Protein AF-A0A7R8QI92-F1 (afdb_monomer)

Foldseek 3Di:
DEFEDQVDDDDVVCVVPVDDDFDQWACADPPRRHTGGTDDDYDYDYAQKWKWFFPPDDPPDDDDDPPDDPPTDTHTDDHRHPPNRDDDPKFAWAAKADQVVVDDPVRNDGPDIGHTGGIDDGRMDIDRLAPWQEEEDFDVVLCRQLLQCLQAPDGFDQADDVQAPGGWTKGWHADPVGDITIYIYLPDLHPCPVVPPRRDPSSVSNVLNHQEYEYRFELLDPCRVVRVVVSLVSLVVVDPCSSVHHYAYEHEDCVDPSSVVSVVVVVPPDVGHYFYAYSVVGPRSVVVVVVVVVVCVVRPRDDPDPPDDDDDPDDDD

Structure (mmCIF, N/CA/C/O backbone):
data_AF-A0A7R8QI92-F1
#
_entry.id   AF-A0A7R8QI92-F1
#
loop_
_atom_site.group_PDB
_atom_site.id
_atom_site.type_symbol
_atom_site.label_atom_id
_atom_site.label_alt_id
_atom_site.label_comp_id
_atom_site.label_asym_id
_atom_site.label_entity_id
_atom_site.label_seq_id
_atom_site.pdbx_PDB_ins_code
_atom_site.Cartn_x
_atom_site.Cartn_y
_atom_site.Cartn_z
_atom_site.occupancy
_atom_site.B_iso_or_equiv
_atom_site.auth_seq_id
_atom_site.auth_comp_id
_atom_site.auth_asym_id
_atom_site.auth_atom_id
_atom_site.pdbx_PDB_model_num
ATOM 1 N N . MET A 1 1 ? 12.091 -3.010 -18.165 1.00 91.88 1 MET A N 1
ATOM 2 C CA . MET A 1 1 ? 10.727 -3.572 -18.061 1.00 91.88 1 MET A CA 1
ATOM 3 C C . MET A 1 1 ? 10.309 -3.532 -16.604 1.00 91.88 1 MET A C 1
ATOM 5 O O . MET A 1 1 ? 11.121 -3.887 -15.763 1.00 91.88 1 MET A O 1
ATOM 9 N N . LEU A 1 2 ? 9.092 -3.087 -16.311 1.00 92.44 2 LEU A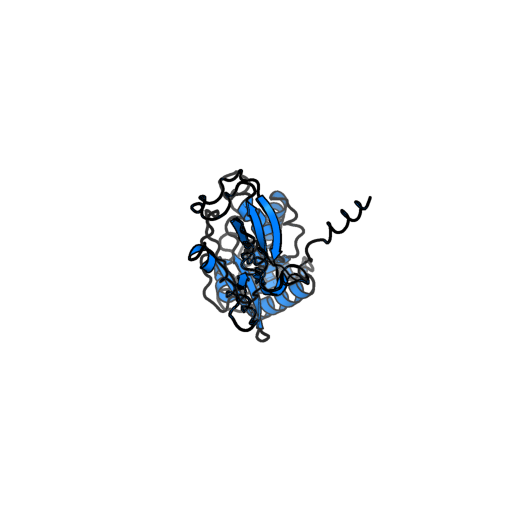 N 1
ATOM 10 C CA . LEU A 1 2 ? 8.500 -3.193 -14.981 1.00 92.44 2 LEU A CA 1
ATOM 11 C C . LEU A 1 2 ? 7.864 -4.564 -14.810 1.00 92.44 2 LEU A C 1
ATOM 13 O O . LEU A 1 2 ? 7.244 -5.075 -15.747 1.00 92.44 2 LEU A O 1
ATOM 17 N N . VAL A 1 3 ? 8.000 -5.130 -13.621 1.00 91.62 3 VAL A N 1
ATOM 18 C CA . VAL A 1 3 ? 7.350 -6.381 -13.235 1.00 91.62 3 VAL A CA 1
ATOM 19 C C . VAL A 1 3 ? 6.690 -6.171 -11.884 1.00 91.62 3 VAL A C 1
ATOM 21 O O . VAL A 1 3 ? 7.301 -5.604 -10.981 1.00 91.62 3 VAL A O 1
ATOM 24 N N . LEU A 1 4 ? 5.437 -6.595 -11.769 1.00 78.94 4 LEU A N 1
ATOM 25 C CA . LEU A 1 4 ? 4.691 -6.547 -10.524 1.00 78.94 4 LEU A CA 1
ATOM 26 C C . LEU A 1 4 ? 5.262 -7.593 -9.564 1.00 78.94 4 LEU A C 1
ATOM 28 O O . LEU A 1 4 ? 5.330 -8.774 -9.900 1.00 78.94 4 LEU A O 1
ATOM 32 N N . ASP A 1 5 ? 5.676 -7.145 -8.385 1.00 78.62 5 ASP A N 1
ATOM 33 C CA . ASP A 1 5 ? 6.196 -7.995 -7.318 1.00 78.62 5 ASP A CA 1
ATOM 34 C C . ASP A 1 5 ? 5.296 -7.863 -6.078 1.00 78.62 5 ASP A C 1
ATOM 36 O O . ASP A 1 5 ? 5.353 -6.842 -5.389 1.00 78.62 5 ASP A O 1
ATOM 40 N N . PRO A 1 6 ? 4.444 -8.866 -5.786 1.00 62.12 6 PRO A N 1
ATOM 41 C CA . PRO A 1 6 ? 3.564 -8.848 -4.620 1.00 62.12 6 PRO A CA 1
ATOM 42 C C . PRO A 1 6 ? 4.300 -8.883 -3.277 1.00 62.12 6 PRO A C 1
ATOM 44 O O . PRO A 1 6 ? 3.684 -8.598 -2.255 1.00 62.12 6 PRO A O 1
ATOM 47 N N . HIS A 1 7 ? 5.579 -9.267 -3.253 1.00 62.66 7 HIS A N 1
ATOM 48 C CA . HIS A 1 7 ? 6.377 -9.343 -2.027 1.00 62.66 7 HIS A CA 1
ATOM 49 C C . HIS A 1 7 ? 7.107 -8.037 -1.708 1.00 62.66 7 HIS A C 1
ATOM 51 O O . HIS A 1 7 ? 7.848 -7.976 -0.725 1.00 62.66 7 HIS A O 1
ATOM 57 N N . ARG A 1 8 ? 6.936 -7.010 -2.546 1.00 64.38 8 ARG A N 1
ATOM 58 C CA . ARG A 1 8 ? 7.613 -5.728 -2.419 1.00 64.38 8 ARG A CA 1
ATOM 59 C C . ARG A 1 8 ? 6.630 -4.648 -1.999 1.00 64.38 8 ARG A C 1
ATOM 61 O O . ARG A 1 8 ? 5.607 -4.466 -2.649 1.00 64.38 8 ARG A O 1
ATOM 68 N N . ASP A 1 9 ? 7.005 -3.895 -0.968 1.00 57.75 9 ASP A N 1
ATOM 69 C CA . ASP A 1 9 ? 6.104 -2.943 -0.304 1.00 57.75 9 ASP A CA 1
ATOM 70 C C . ASP A 1 9 ? 6.466 -1.470 -0.566 1.00 57.75 9 ASP A C 1
ATOM 72 O O . ASP A 1 9 ? 5.672 -0.577 -0.282 1.00 57.75 9 ASP A O 1
ATOM 76 N N . ASP A 1 10 ? 7.655 -1.194 -1.115 1.00 61.03 10 ASP A N 1
ATOM 77 C CA . ASP A 1 10 ? 8.155 0.166 -1.332 1.00 61.03 10 ASP A CA 1
ATOM 78 C C . ASP A 1 10 ? 8.951 0.337 -2.644 1.00 61.03 10 ASP A C 1
ATOM 80 O O . ASP A 1 10 ? 9.311 -0.622 -3.337 1.00 61.03 10 ASP A O 1
ATOM 84 N N . LEU A 1 11 ? 9.227 1.599 -2.990 1.00 72.56 11 LEU A N 1
ATOM 85 C CA . LEU A 1 11 ? 10.023 2.007 -4.157 1.00 72.56 11 LEU A CA 1
ATOM 86 C C . LEU A 1 11 ? 11.427 2.525 -3.780 1.00 72.56 11 LEU A C 1
ATOM 88 O O . LEU A 1 11 ? 12.119 3.100 -4.620 1.00 72.56 11 LEU A O 1
ATOM 92 N N . SER A 1 12 ? 11.883 2.309 -2.541 1.00 66.44 12 SER A N 1
ATOM 93 C CA . SER A 1 12 ? 13.115 2.904 -1.989 1.00 66.44 12 SER A CA 1
ATOM 94 C C . SER A 1 12 ? 14.369 2.588 -2.813 1.00 66.44 12 SER A C 1
ATOM 96 O O . SER A 1 12 ? 15.212 3.452 -3.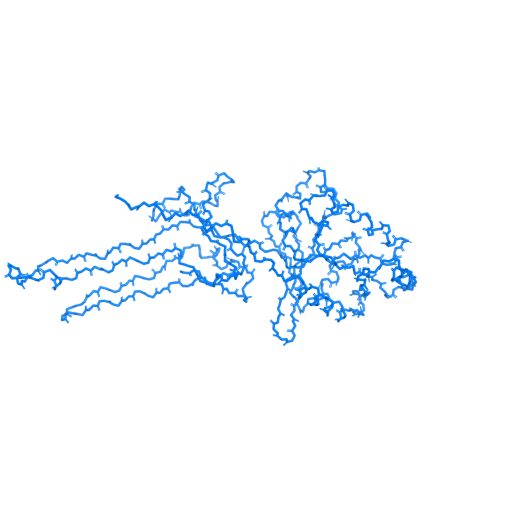056 1.00 66.44 12 SER A O 1
ATOM 98 N N . HIS A 1 13 ? 14.462 1.364 -3.329 1.00 69.56 13 HIS A N 1
ATOM 99 C CA . HIS A 1 13 ? 15.572 0.919 -4.170 1.00 69.56 13 HIS A CA 1
ATOM 100 C C . HIS A 1 13 ? 15.733 1.735 -5.470 1.00 69.56 13 HIS A C 1
ATOM 102 O O . HIS A 1 13 ? 16.848 1.853 -5.975 1.00 69.56 13 HIS A O 1
ATOM 108 N N . LEU A 1 14 ? 14.653 2.321 -6.005 1.00 80.31 14 LEU A N 1
ATOM 109 C CA . LEU A 1 14 ? 14.716 3.198 -7.183 1.00 80.31 14 LEU A CA 1
ATOM 110 C C . LEU A 1 14 ? 15.108 4.627 -6.815 1.00 80.31 14 LEU A C 1
ATOM 112 O O . LEU A 1 14 ? 15.677 5.322 -7.649 1.00 80.31 14 LEU A O 1
ATOM 116 N N . LEU A 1 15 ? 14.866 5.056 -5.574 1.00 69.00 15 LEU A N 1
ATOM 117 C CA . LEU A 1 15 ? 15.356 6.344 -5.077 1.00 69.00 15 LEU A CA 1
ATOM 118 C C . LEU A 1 15 ? 16.881 6.327 -4.919 1.00 69.00 15 LEU A C 1
ATOM 120 O O . LEU A 1 15 ? 17.549 7.290 -5.283 1.00 69.00 15 LEU A O 1
ATOM 124 N N . LEU A 1 16 ? 17.437 5.213 -4.428 1.00 69.75 16 LEU A N 1
ATOM 125 C CA . LEU A 1 16 ? 18.887 5.019 -4.289 1.00 69.75 16 LEU A CA 1
ATOM 126 C C . LEU A 1 16 ? 19.593 4.830 -5.639 1.00 69.75 16 LEU A C 1
ATOM 128 O O . LEU A 1 16 ? 20.786 5.093 -5.767 1.00 69.75 16 LEU A O 1
ATOM 132 N N . SER A 1 17 ? 18.875 4.340 -6.648 1.00 77.69 17 SER A N 1
ATOM 133 C CA . SER A 1 17 ? 19.387 4.113 -8.001 1.00 77.69 17 SER A CA 1
ATOM 134 C C . SER A 1 17 ? 18.407 4.672 -9.037 1.00 77.69 17 SER A C 1
ATOM 136 O O . SER A 1 17 ? 17.701 3.906 -9.695 1.00 77.69 17 SER A O 1
ATOM 138 N N . PRO A 1 18 ? 18.351 6.006 -9.213 1.00 76.62 18 PRO A N 1
ATOM 139 C CA . PRO A 1 18 ? 17.376 6.641 -10.102 1.00 76.62 18 PRO A CA 1
ATOM 140 C C . PRO A 1 18 ? 17.685 6.400 -11.587 1.00 76.62 18 PRO A C 1
ATOM 142 O O . PRO A 1 18 ? 16.793 6.442 -12.433 1.00 76.62 18 PRO A O 1
ATOM 145 N N . HIS A 1 19 ? 18.944 6.110 -11.926 1.00 84.00 19 HIS A N 1
ATOM 146 C CA . HIS A 1 19 ? 19.359 5.803 -13.291 1.00 84.00 19 HIS A CA 1
ATOM 147 C C . HIS A 1 19 ? 19.309 4.298 -13.553 1.00 84.00 19 HIS A C 1
ATOM 149 O O . HIS A 1 19 ? 20.170 3.544 -13.107 1.00 84.00 19 HIS A O 1
ATOM 155 N N . GLN A 1 20 ? 18.313 3.877 -14.327 1.00 89.19 20 GLN A N 1
ATOM 156 C CA . GLN A 1 20 ? 18.116 2.486 -14.726 1.00 89.19 20 GLN A CA 1
ATOM 157 C C . GLN A 1 20 ? 18.414 2.338 -16.221 1.00 89.19 20 GLN A C 1
ATOM 159 O O . GLN A 1 20 ? 17.624 2.759 -17.067 1.00 89.19 20 GLN A O 1
ATOM 164 N N . ILE A 1 21 ? 19.576 1.770 -16.555 1.00 89.19 21 ILE A N 1
ATOM 165 C CA . ILE A 1 21 ? 20.062 1.641 -17.937 1.00 89.19 21 ILE A CA 1
ATOM 166 C C . ILE A 1 21 ? 20.221 0.160 -18.278 1.00 89.19 21 ILE A C 1
ATOM 168 O O . ILE A 1 21 ? 21.006 -0.552 -17.655 1.00 89.19 21 ILE A O 1
ATOM 172 N N . ALA A 1 22 ? 19.479 -0.306 -19.284 1.00 90.69 22 ALA A N 1
ATOM 173 C CA . ALA A 1 22 ? 19.617 -1.672 -19.776 1.00 90.69 22 ALA A CA 1
ATOM 174 C C . ALA A 1 22 ? 20.939 -1.851 -20.553 1.00 90.69 22 ALA A C 1
ATOM 176 O O . ALA A 1 22 ? 21.336 -0.942 -21.290 1.00 90.69 22 ALA A O 1
ATOM 177 N N . PRO A 1 23 ? 21.621 -3.006 -20.441 1.00 90.19 23 PRO A N 1
ATOM 178 C CA . PRO A 1 23 ? 22.857 -3.245 -21.178 1.00 90.19 23 PRO A CA 1
ATOM 179 C C . PRO A 1 23 ? 22.655 -3.298 -22.699 1.00 90.19 23 PRO A C 1
ATOM 181 O O . PRO A 1 23 ? 21.661 -3.820 -23.206 1.00 90.19 23 PRO A O 1
ATOM 184 N N . ASN A 1 24 ? 23.651 -2.814 -23.443 1.00 89.62 24 ASN A N 1
ATOM 185 C CA . ASN A 1 24 ? 23.635 -2.845 -24.904 1.00 89.62 24 ASN A CA 1
ATOM 186 C C . ASN A 1 24 ? 23.748 -4.275 -25.462 1.00 89.62 24 ASN A C 1
ATOM 188 O O . ASN A 1 24 ? 24.344 -5.171 -24.858 1.00 89.62 24 ASN A O 1
ATOM 192 N N . GLY A 1 25 ? 23.224 -4.469 -26.676 1.00 89.38 25 GLY A N 1
ATOM 193 C CA . GLY A 1 25 ? 23.529 -5.651 -27.479 1.00 89.38 25 GLY A CA 1
ATOM 194 C C . GLY A 1 25 ? 24.999 -5.697 -27.896 1.00 89.38 25 GLY A C 1
ATOM 195 O O . GLY A 1 25 ? 25.695 -4.682 -27.914 1.00 89.38 25 GLY A O 1
ATOM 196 N N . ARG A 1 26 ? 25.480 -6.891 -28.244 1.00 90.81 26 ARG A N 1
ATOM 197 C CA . ARG A 1 26 ? 26.841 -7.065 -28.760 1.00 90.81 26 ARG A CA 1
ATOM 198 C C . ARG A 1 26 ? 26.891 -6.775 -30.262 1.00 90.81 26 ARG A C 1
ATOM 200 O O . ARG A 1 26 ? 25.917 -7.065 -30.958 1.00 90.81 26 ARG A O 1
ATOM 207 N N . PRO A 1 27 ? 28.015 -6.250 -30.777 1.00 89.19 27 PRO A N 1
ATOM 208 C CA . PRO A 1 27 ? 28.208 -6.108 -32.214 1.00 89.19 27 PRO A CA 1
ATOM 209 C C . PRO A 1 27 ? 28.264 -7.481 -32.898 1.00 89.19 27 PRO A C 1
ATOM 211 O O . PRO A 1 27 ? 28.575 -8.498 -32.270 1.00 89.19 27 PRO A O 1
ATOM 214 N N . GLY A 1 28 ? 27.962 -7.500 -34.198 1.00 87.94 28 GLY A N 1
ATOM 215 C CA . GLY A 1 28 ? 28.246 -8.655 -35.047 1.00 87.94 28 GLY A CA 1
ATOM 216 C C . GLY A 1 28 ? 29.750 -8.914 -35.153 1.00 87.94 28 GLY A C 1
ATOM 217 O O . GLY A 1 28 ? 30.569 -8.035 -34.890 1.00 87.94 28 GLY A O 1
ATOM 218 N N . MET A 1 29 ? 30.112 -10.131 -35.538 1.00 88.50 29 MET A N 1
ATOM 219 C CA . MET A 1 29 ? 31.499 -10.556 -35.718 1.00 88.50 29 MET A CA 1
ATOM 220 C C . MET A 1 29 ? 31.711 -11.113 -37.129 1.00 88.50 29 MET A C 1
ATOM 222 O O . MET A 1 29 ? 30.759 -11.398 -37.861 1.00 88.50 29 MET A O 1
ATOM 226 N N . GLY A 1 30 ? 32.981 -11.279 -37.508 1.00 87.38 30 GLY A N 1
ATOM 227 C CA . GLY A 1 30 ? 33.360 -11.946 -38.752 1.00 87.38 30 GLY A CA 1
ATOM 228 C C . GLY A 1 30 ? 32.786 -13.365 -38.865 1.00 87.38 30 GLY A C 1
ATOM 229 O O . GLY A 1 30 ? 32.270 -13.929 -37.898 1.00 87.38 30 GLY A O 1
ATOM 230 N N . ALA A 1 31 ? 32.884 -13.942 -40.065 1.00 87.38 31 ALA A N 1
ATOM 231 C CA . ALA A 1 31 ? 32.261 -15.225 -40.406 1.00 87.38 31 ALA A CA 1
ATOM 232 C C . ALA A 1 31 ? 30.732 -15.227 -40.196 1.00 87.38 31 ALA A C 1
ATOM 234 O O . ALA A 1 31 ? 30.188 -16.165 -39.619 1.00 87.38 31 ALA A O 1
ATOM 235 N N . THR A 1 32 ? 30.071 -14.139 -40.625 1.00 83.94 32 THR A N 1
ATOM 236 C CA . THR A 1 32 ? 28.601 -13.966 -40.625 1.00 83.94 32 THR A CA 1
ATOM 237 C C . THR A 1 32 ? 27.921 -14.193 -39.266 1.00 83.94 32 THR A C 1
ATOM 239 O O . THR A 1 32 ? 26.737 -14.523 -39.194 1.00 83.94 32 THR A O 1
ATOM 242 N N . LYS A 1 33 ? 28.644 -13.966 -38.163 1.00 88.62 33 LYS A N 1
ATOM 243 C CA . LYS A 1 33 ? 28.132 -14.153 -36.802 1.00 88.62 33 LYS A CA 1
ATOM 244 C C . LYS A 1 33 ? 27.344 -12.930 -36.337 1.00 88.62 33 LYS A C 1
ATOM 246 O O . LYS A 1 33 ? 27.900 -11.845 -36.163 1.00 88.62 33 LYS A O 1
ATOM 251 N N . ALA A 1 34 ? 26.050 -13.114 -36.084 1.00 87.44 34 ALA A N 1
ATOM 252 C CA . ALA A 1 34 ? 25.208 -12.081 -35.489 1.00 87.44 34 ALA A CA 1
ATOM 253 C C . ALA A 1 34 ? 25.582 -11.824 -34.018 1.00 87.44 34 ALA A C 1
ATOM 255 O O . ALA A 1 34 ? 25.920 -12.744 -33.271 1.00 87.44 34 ALA A O 1
ATOM 256 N N . GLY A 1 35 ? 25.499 -10.563 -33.597 1.00 88.12 35 GLY A N 1
ATOM 257 C CA . GLY A 1 35 ? 25.712 -10.170 -32.209 1.00 88.12 35 GLY A CA 1
ATOM 258 C C . GLY A 1 35 ? 24.555 -10.599 -31.303 1.00 88.12 35 GLY A C 1
ATOM 259 O O . GLY A 1 35 ? 23.394 -10.626 -31.715 1.00 88.12 35 GLY A O 1
ATOM 260 N N . ARG A 1 36 ? 24.857 -10.941 -30.045 1.00 91.00 36 ARG A N 1
ATOM 261 C CA . ARG A 1 36 ? 23.837 -11.320 -29.054 1.00 91.00 36 ARG A CA 1
ATOM 262 C C . ARG A 1 36 ? 23.020 -10.096 -28.628 1.00 91.00 36 ARG A C 1
ATOM 264 O O . ARG A 1 36 ? 23.582 -9.024 -28.406 1.00 91.00 36 ARG A O 1
ATOM 271 N N . LYS A 1 37 ? 21.710 -10.277 -28.442 1.00 89.81 37 LYS A N 1
ATOM 272 C CA . LYS A 1 37 ? 20.841 -9.264 -27.822 1.00 89.81 37 LYS A CA 1
ATOM 273 C C . LYS A 1 37 ? 21.306 -8.950 -26.394 1.00 89.81 37 LYS A C 1
ATOM 275 O O . LYS A 1 37 ? 21.753 -9.852 -25.681 1.00 89.81 37 LYS A O 1
ATOM 280 N N . GLY A 1 38 ? 21.209 -7.681 -26.002 1.00 89.38 38 GLY A N 1
ATOM 281 C CA . GLY A 1 38 ? 21.446 -7.269 -24.620 1.00 89.38 38 GLY A CA 1
ATOM 282 C C . GLY A 1 38 ? 20.383 -7.882 -23.701 1.00 89.38 38 GLY A C 1
ATOM 283 O O . GLY A 1 38 ? 19.260 -8.099 -24.163 1.00 89.38 38 GLY A O 1
ATOM 284 N N . PRO A 1 39 ? 20.720 -8.234 -22.451 1.00 92.50 39 PRO A N 1
ATOM 285 C CA . PRO A 1 39 ? 19.726 -8.674 -21.478 1.00 92.50 39 PRO A CA 1
ATOM 286 C C . PRO A 1 39 ? 18.749 -7.541 -21.138 1.00 92.50 39 PRO A C 1
ATOM 288 O O . PRO A 1 39 ? 19.137 -6.373 -21.079 1.00 92.50 39 PRO A O 1
ATOM 291 N N . ASP A 1 40 ? 17.497 -7.899 -20.866 1.00 92.88 40 ASP A N 1
ATOM 292 C CA . ASP A 1 40 ? 16.503 -6.944 -20.383 1.00 92.88 40 ASP A CA 1
ATOM 293 C C . ASP A 1 40 ? 16.809 -6.538 -18.935 1.00 92.88 40 ASP A C 1
ATOM 295 O O . ASP A 1 40 ? 17.116 -7.381 -18.091 1.00 92.88 40 ASP A O 1
ATOM 299 N N . LEU A 1 41 ? 16.672 -5.246 -18.628 1.00 93.19 41 LEU A N 1
ATOM 300 C CA . LEU A 1 41 ? 16.664 -4.764 -17.248 1.00 93.19 41 LEU A CA 1
ATOM 301 C C . LEU A 1 41 ? 15.247 -4.874 -16.685 1.00 93.19 41 LEU A C 1
ATOM 303 O O . LEU A 1 41 ? 14.320 -4.227 -17.188 1.00 93.19 41 LEU A O 1
ATOM 307 N N . VAL A 1 42 ? 15.081 -5.689 -15.650 1.00 92.69 42 VAL A N 1
ATOM 308 C CA . VAL A 1 42 ? 13.808 -5.900 -14.958 1.00 92.69 42 VAL A CA 1
ATOM 309 C C . VAL A 1 42 ? 13.789 -5.084 -13.671 1.00 92.69 42 VAL A C 1
ATOM 311 O O . VAL A 1 42 ? 14.705 -5.182 -12.862 1.00 92.69 42 VAL A O 1
ATOM 314 N N . LEU A 1 43 ? 12.740 -4.286 -13.493 1.00 91.75 43 LEU A N 1
ATOM 315 C CA . LEU A 1 43 ? 12.520 -3.438 -12.327 1.00 91.75 43 LEU A CA 1
ATOM 316 C C . LEU A 1 43 ? 11.276 -3.951 -11.585 1.00 91.75 43 LEU A C 1
ATOM 318 O O . LEU A 1 43 ? 10.163 -3.768 -12.091 1.00 91.75 43 LEU A O 1
ATOM 322 N N . PRO A 1 44 ? 11.440 -4.623 -10.431 1.00 88.56 44 PRO A N 1
ATOM 323 C CA . PRO A 1 44 ? 10.315 -5.090 -9.634 1.00 88.56 44 PRO A CA 1
ATOM 324 C C . PRO A 1 44 ? 9.665 -3.912 -8.909 1.00 88.56 44 PRO A C 1
ATOM 326 O O . PRO A 1 44 ? 10.351 -3.177 -8.191 1.00 88.56 44 PRO A O 1
ATOM 329 N N . VAL A 1 45 ? 8.355 -3.751 -9.063 1.00 84.56 45 VAL A N 1
ATOM 330 C CA . VAL A 1 45 ? 7.574 -2.690 -8.416 1.00 84.56 45 VAL A CA 1
ATOM 331 C C . VAL A 1 45 ? 6.398 -3.278 -7.633 1.00 84.56 45 VAL A C 1
ATOM 333 O O . VAL A 1 45 ? 5.805 -4.260 -8.090 1.00 84.56 45 VAL A O 1
ATOM 336 N N . PRO A 1 46 ? 6.036 -2.686 -6.483 1.00 75.69 46 PRO A N 1
ATOM 337 C CA . PRO A 1 46 ? 4.850 -3.085 -5.737 1.00 75.69 46 PRO A CA 1
ATOM 338 C C . PRO A 1 46 ? 3.563 -2.967 -6.571 1.00 75.69 46 PRO A C 1
ATOM 340 O O . PRO A 1 46 ? 3.475 -2.109 -7.464 1.00 75.69 46 PRO A O 1
ATOM 343 N N . PRO A 1 47 ? 2.523 -3.758 -6.263 1.00 72.12 47 PRO A N 1
ATOM 344 C CA . PRO A 1 47 ? 1.194 -3.543 -6.825 1.00 72.12 47 PRO A CA 1
ATOM 345 C C . PRO A 1 47 ? 0.657 -2.146 -6.469 1.00 72.12 47 PRO A C 1
ATOM 347 O O . PRO A 1 47 ? 0.912 -1.627 -5.389 1.00 72.12 47 PRO A O 1
ATOM 350 N N . GLY A 1 48 ? -0.113 -1.533 -7.368 1.00 70.50 48 GLY A N 1
ATOM 351 C CA . GLY A 1 48 ? -0.625 -0.166 -7.216 1.00 70.50 48 GLY A CA 1
ATOM 352 C C . GLY A 1 48 ? 0.405 0.927 -7.513 1.00 70.50 48 GLY A C 1
ATOM 353 O O . GLY A 1 48 ? 0.166 2.092 -7.192 1.00 70.50 48 GLY A O 1
ATOM 354 N N . THR A 1 49 ? 1.546 0.577 -8.114 1.00 78.38 49 THR A N 1
ATOM 355 C CA . THR A 1 49 ? 2.503 1.564 -8.624 1.00 78.38 49 THR A CA 1
ATOM 356 C C . THR A 1 49 ? 1.968 2.187 -9.906 1.00 78.38 49 THR A C 1
ATOM 358 O O . THR A 1 49 ? 1.841 1.516 -10.930 1.00 78.38 49 THR A O 1
ATOM 361 N N . VAL A 1 50 ? 1.695 3.484 -9.882 1.00 78.88 50 VAL A N 1
ATOM 362 C CA . VAL A 1 50 ? 1.341 4.251 -11.072 1.00 78.88 50 VAL A CA 1
ATOM 363 C C . VAL A 1 50 ? 2.572 4.893 -11.657 1.00 78.88 50 VAL A C 1
ATOM 365 O O . VAL A 1 50 ? 3.391 5.477 -10.957 1.00 78.88 50 VAL A O 1
ATOM 368 N N . VAL A 1 51 ? 2.688 4.764 -12.970 1.00 85.62 51 VAL A N 1
ATOM 369 C CA . VAL A 1 51 ? 3.841 5.229 -13.717 1.00 85.62 51 VAL A CA 1
ATOM 370 C C . VAL A 1 51 ? 3.387 6.280 -14.701 1.00 85.62 51 VAL A C 1
ATOM 372 O O . VAL A 1 51 ? 2.547 6.018 -15.566 1.00 85.62 51 VAL A O 1
ATOM 375 N N . SER A 1 52 ? 3.974 7.460 -14.572 1.00 81.75 52 SER A N 1
ATOM 376 C CA . SER A 1 52 ? 3.697 8.614 -15.413 1.00 81.75 52 SER A CA 1
ATOM 377 C C . SER A 1 52 ? 4.979 9.058 -16.104 1.00 81.75 52 SER A C 1
ATOM 379 O O . SER A 1 52 ? 6.057 9.026 -15.515 1.00 81.75 52 SER A O 1
ATOM 381 N N . ARG A 1 53 ? 4.892 9.454 -17.370 1.00 83.69 53 ARG A N 1
ATOM 382 C CA . ARG A 1 53 ? 6.008 10.007 -18.138 1.00 83.69 53 ARG A CA 1
ATOM 383 C C . ARG A 1 53 ? 5.987 11.526 -18.020 1.00 83.69 53 ARG A C 1
ATOM 385 O O . ARG A 1 53 ? 4.935 12.142 -18.159 1.00 83.69 53 ARG A O 1
ATOM 392 N N . ILE A 1 54 ? 7.153 12.124 -17.798 1.00 79.88 54 ILE A N 1
ATOM 393 C CA . ILE A 1 54 ? 7.308 13.582 -17.803 1.00 79.88 54 ILE A CA 1
ATOM 394 C C . ILE A 1 54 ? 7.408 14.036 -19.264 1.00 79.88 54 ILE A C 1
ATOM 396 O O . ILE A 1 54 ? 8.332 13.619 -19.965 1.00 79.88 54 ILE A O 1
ATOM 400 N N . ARG A 1 55 ? 6.473 14.873 -19.734 1.00 69.25 55 ARG A N 1
ATOM 401 C CA . ARG A 1 55 ? 6.459 15.348 -21.134 1.00 69.25 55 ARG A CA 1
ATOM 402 C C . ARG A 1 55 ? 7.631 16.269 -21.467 1.00 69.25 55 ARG A C 1
ATOM 404 O O . ARG A 1 55 ? 8.219 16.145 -22.533 1.00 69.25 55 ARG A O 1
ATOM 411 N N . SER A 1 56 ? 8.009 17.135 -20.531 1.00 61.81 56 SER A N 1
ATOM 412 C CA . SER A 1 56 ? 9.064 18.146 -20.707 1.00 61.81 56 SER A CA 1
ATOM 413 C C . SER A 1 56 ? 10.479 17.633 -20.405 1.00 61.81 56 SER A C 1
ATOM 415 O O . SER A 1 56 ? 11.405 18.426 -20.236 1.00 61.81 56 SER A O 1
ATOM 417 N N . ALA A 1 57 ? 10.662 16.317 -20.270 1.00 56.34 57 ALA A N 1
ATOM 418 C CA . ALA A 1 57 ? 11.955 15.741 -19.926 1.00 56.34 57 ALA A CA 1
ATOM 419 C C . ALA A 1 57 ? 12.942 15.848 -21.106 1.00 56.34 57 ALA A C 1
ATOM 421 O O . ALA A 1 57 ? 12.584 15.471 -22.223 1.00 56.34 57 ALA A O 1
ATOM 422 N N . PRO A 1 58 ? 14.194 16.295 -20.884 1.00 54.03 58 PRO A N 1
ATOM 423 C CA . PRO A 1 58 ? 15.193 16.323 -21.941 1.00 54.03 58 PRO A CA 1
ATOM 424 C C . PRO A 1 58 ? 15.507 14.907 -22.437 1.00 54.03 58 PRO A C 1
ATOM 426 O O . PRO A 1 58 ? 15.530 13.943 -21.662 1.00 54.03 58 PRO A O 1
ATOM 429 N N . GLU A 1 59 ? 15.799 14.776 -23.731 1.00 56.34 59 GLU A N 1
ATOM 430 C CA . GLU A 1 59 ? 16.330 13.529 -24.275 1.00 56.34 59 GLU A CA 1
ATOM 431 C C . GLU A 1 59 ? 17.731 13.230 -23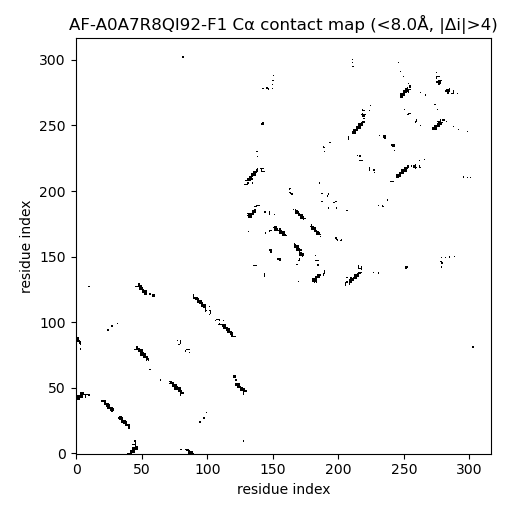.712 1.00 56.34 59 GLU A C 1
ATOM 433 O O . GLU A 1 59 ? 18.508 14.136 -23.426 1.00 56.34 59 GLU A O 1
ATOM 438 N N . ARG A 1 60 ? 18.021 11.929 -23.547 1.00 47.62 60 ARG A N 1
ATOM 439 C CA . ARG A 1 60 ? 19.310 11.289 -23.201 1.00 47.62 60 ARG A CA 1
ATOM 440 C C . ARG A 1 60 ? 20.380 12.163 -22.511 1.00 47.62 60 ARG A C 1
ATOM 442 O O . ARG A 1 60 ? 21.059 12.966 -23.136 1.00 47.62 60 ARG A O 1
ATOM 449 N N . GLY A 1 61 ? 20.696 11.824 -21.258 1.00 49.97 61 GLY A N 1
ATOM 450 C CA . GLY A 1 61 ? 21.944 12.247 -20.604 1.00 49.97 61 GLY A CA 1
ATOM 451 C C . GLY A 1 61 ? 21.893 13.596 -19.883 1.00 49.97 61 GLY A C 1
ATOM 452 O O . GLY A 1 61 ? 22.896 14.011 -19.306 1.00 49.97 61 GLY A O 1
ATOM 453 N N . SER A 1 62 ? 20.741 14.262 -19.846 1.00 49.00 62 SER A N 1
ATOM 454 C CA . SER A 1 62 ? 20.538 15.405 -18.959 1.00 49.00 62 SER A CA 1
ATOM 455 C C . SER A 1 62 ? 20.552 14.965 -17.494 1.00 49.00 62 SER A C 1
ATOM 457 O O . SER A 1 62 ? 19.966 13.932 -17.153 1.00 49.00 62 SER A O 1
ATOM 459 N N . LYS A 1 63 ? 21.173 15.777 -16.624 1.00 47.66 63 LYS A N 1
ATOM 460 C CA . LYS A 1 63 ? 21.030 15.681 -15.162 1.00 47.66 63 LYS A CA 1
ATOM 461 C C . LYS A 1 63 ? 19.565 15.427 -14.803 1.00 47.66 63 LYS A C 1
ATOM 463 O O . LYS A 1 63 ? 18.681 16.004 -15.437 1.00 47.66 63 LYS A O 1
ATOM 468 N N . LEU A 1 64 ? 19.339 14.568 -13.804 1.00 48.78 64 LEU A N 1
ATOM 469 C CA . LEU A 1 64 ? 18.020 14.375 -13.212 1.00 48.78 64 LEU A CA 1
ATOM 470 C C . LEU A 1 64 ? 17.422 15.766 -12.975 1.00 48.78 64 LEU A C 1
ATOM 472 O O . LEU A 1 64 ? 18.045 16.590 -12.298 1.00 48.78 64 LEU A O 1
ATOM 476 N N . LEU A 1 65 ? 16.270 16.051 -13.583 1.00 50.81 65 LEU A N 1
ATOM 477 C CA . LEU A 1 65 ? 15.504 17.198 -13.129 1.00 50.81 65 LEU A CA 1
ATOM 478 C C . LEU A 1 65 ? 15.159 16.922 -11.652 1.00 50.81 65 LEU A C 1
ATOM 480 O O . LEU A 1 65 ? 14.966 15.753 -11.289 1.00 50.81 65 LEU A O 1
ATOM 484 N N . PRO A 1 66 ? 15.123 17.946 -10.781 1.00 51.56 66 PRO A N 1
ATOM 485 C CA . PRO A 1 66 ? 14.502 17.807 -9.466 1.00 51.56 66 PRO A CA 1
ATOM 486 C C . PRO A 1 66 ? 13.123 17.152 -9.622 1.00 51.56 66 PRO A C 1
ATOM 488 O O . PRO A 1 66 ? 12.551 17.231 -10.716 1.00 51.56 66 PRO A O 1
ATOM 491 N N . LEU A 1 67 ? 12.586 16.523 -8.561 1.00 52.31 67 LEU A N 1
ATOM 492 C CA . LEU A 1 67 ? 11.189 16.071 -8.588 1.00 52.31 67 LEU A CA 1
ATOM 493 C C . LEU A 1 67 ? 10.347 17.182 -9.230 1.00 52.31 67 LEU A C 1
ATOM 495 O O . LEU A 1 67 ? 10.542 18.344 -8.852 1.00 52.31 67 LEU A O 1
ATOM 499 N N . PRO A 1 68 ? 9.515 16.858 -10.237 1.00 49.28 68 PRO A N 1
ATOM 500 C CA . PRO A 1 68 ? 8.756 17.874 -10.937 1.00 49.28 68 PRO A CA 1
ATOM 501 C C . PRO A 1 68 ? 8.059 18.774 -9.916 1.00 49.28 68 PRO A C 1
ATOM 503 O O . PRO A 1 68 ? 7.465 18.275 -8.958 1.00 49.28 68 PRO A O 1
ATOM 506 N N . ALA A 1 69 ? 8.162 20.091 -10.103 1.00 45.34 69 ALA A N 1
ATOM 507 C CA . ALA A 1 69 ? 7.298 21.015 -9.384 1.00 45.34 69 ALA A CA 1
ATOM 508 C C . ALA A 1 69 ? 5.830 20.608 -9.644 1.00 45.34 69 ALA A C 1
ATOM 510 O O . ALA A 1 69 ? 5.539 19.944 -10.644 1.00 45.34 69 ALA A O 1
ATOM 511 N N . HIS A 1 70 ? 4.927 20.926 -8.710 1.00 42.66 70 HIS A N 1
ATOM 512 C CA . HIS A 1 70 ? 3.535 20.440 -8.669 1.00 42.66 70 HIS A CA 1
ATOM 513 C C . HIS A 1 70 ? 2.706 20.674 -9.960 1.00 42.66 70 HIS A C 1
ATOM 515 O O . HIS A 1 70 ? 1.592 20.172 -10.080 1.00 42.66 70 HIS A O 1
ATOM 521 N N . ASP A 1 71 ? 3.250 21.419 -10.914 1.00 45.34 71 ASP A N 1
ATOM 522 C CA . ASP A 1 71 ? 2.724 21.859 -12.201 1.00 45.34 71 ASP A CA 1
ATOM 523 C C . ASP A 1 71 ? 3.302 21.120 -13.429 1.00 45.34 71 ASP A C 1
ATOM 525 O O . ASP A 1 71 ? 2.950 21.450 -14.562 1.00 45.34 71 ASP A O 1
ATOM 529 N N . ALA A 1 72 ? 4.157 20.104 -13.264 1.00 55.59 72 ALA A N 1
ATOM 530 C CA . ALA A 1 72 ? 4.638 19.333 -14.412 1.00 55.59 72 ALA A CA 1
ATOM 531 C C . ALA A 1 72 ? 3.517 18.514 -15.072 1.00 55.59 72 ALA A C 1
ATOM 533 O O . ALA A 1 72 ? 2.825 17.728 -14.422 1.00 55.59 72 ALA A O 1
ATOM 534 N N . GLU A 1 73 ? 3.394 18.624 -16.397 1.00 62.34 73 GLU A N 1
ATOM 535 C CA . GLU A 1 73 ? 2.484 17.785 -17.174 1.00 62.34 73 GLU A CA 1
ATOM 536 C C . GLU A 1 73 ? 2.955 16.322 -17.177 1.00 62.34 73 GLU A C 1
ATOM 538 O O . GLU A 1 73 ? 3.871 15.919 -17.907 1.00 62.34 73 GLU A O 1
ATOM 543 N N . LEU A 1 74 ? 2.310 15.524 -16.329 1.00 68.31 74 LEU A N 1
ATOM 544 C CA . LEU A 1 74 ? 2.503 14.086 -16.222 1.00 68.31 74 LEU A CA 1
ATOM 545 C C . LEU A 1 74 ? 1.520 13.362 -17.139 1.00 68.31 74 LEU A C 1
ATOM 547 O O . LEU A 1 74 ? 0.305 13.489 -16.996 1.00 68.31 74 LEU A O 1
ATOM 551 N N . ASP A 1 75 ? 2.051 12.549 -18.048 1.00 77.25 75 ASP A N 1
ATOM 552 C CA . ASP A 1 75 ? 1.242 11.662 -18.878 1.00 77.25 75 ASP A CA 1
ATOM 553 C C . ASP A 1 75 ? 1.196 10.270 -18.249 1.00 77.25 75 ASP A C 1
ATOM 555 O O . ASP A 1 75 ? 2.227 9.604 -18.118 1.00 77.25 75 ASP A O 1
ATOM 559 N N . ARG A 1 76 ? 0.020 9.828 -17.804 1.00 74.31 76 ARG A N 1
ATOM 560 C CA . ARG A 1 76 ? -0.114 8.539 -17.120 1.00 74.31 76 ARG A CA 1
ATOM 561 C C . ARG A 1 76 ? 0.064 7.407 -18.128 1.00 74.31 76 ARG A C 1
ATOM 563 O O . ARG A 1 76 ? -0.758 7.224 -19.016 1.00 74.31 76 ARG A O 1
ATOM 570 N N . VAL A 1 77 ? 1.105 6.600 -17.936 1.00 84.44 77 VAL A N 1
ATOM 571 C CA . VAL A 1 77 ? 1.466 5.506 -18.848 1.00 84.44 77 VAL A CA 1
ATOM 572 C C . VAL A 1 77 ? 0.780 4.206 -18.448 1.00 84.44 77 VAL A C 1
ATOM 574 O O . VAL A 1 77 ? 0.168 3.547 -19.283 1.00 84.44 77 VAL A O 1
ATOM 577 N N . VAL A 1 78 ? 0.911 3.804 -17.180 1.00 81.69 78 VAL A N 1
ATOM 578 C CA . VAL A 1 78 ? 0.394 2.514 -16.703 1.00 81.69 78 VAL A CA 1
ATOM 579 C C . VAL A 1 78 ? 0.110 2.536 -15.203 1.00 81.69 78 VAL A C 1
ATOM 581 O O . VAL A 1 78 ? 0.744 3.263 -14.440 1.00 81.69 78 VAL A O 1
ATOM 584 N N . ASP A 1 79 ? -0.857 1.726 -14.783 1.00 75.62 79 ASP A N 1
ATOM 585 C CA . ASP A 1 79 ? -1.081 1.351 -13.389 1.00 75.62 79 ASP A CA 1
ATOM 586 C C . ASP A 1 79 ? -0.680 -0.116 -13.209 1.00 75.62 79 ASP A C 1
ATOM 588 O O . ASP A 1 79 ? -1.270 -1.005 -13.824 1.00 75.62 79 ASP A O 1
ATOM 592 N N . MET A 1 80 ? 0.366 -0.368 -12.426 1.00 76.31 80 MET A N 1
ATOM 593 C CA . MET A 1 80 ? 0.879 -1.710 -12.167 1.00 76.31 80 MET A CA 1
ATOM 594 C C . MET A 1 80 ? 0.006 -2.387 -11.112 1.00 76.31 80 MET A C 1
ATOM 596 O O . MET A 1 80 ? 0.351 -2.447 -9.934 1.00 76.31 80 MET A O 1
ATOM 600 N N . ALA A 1 81 ? -1.137 -2.906 -11.540 1.00 67.19 81 ALA A N 1
ATOM 601 C CA . ALA A 1 81 ? -2.043 -3.709 -10.731 1.00 67.19 81 ALA A CA 1
ATOM 602 C C . ALA A 1 81 ? -2.561 -4.897 -11.558 1.00 67.19 81 ALA A C 1
ATOM 604 O O . ALA A 1 81 ? -2.628 -4.791 -12.785 1.00 67.19 81 ALA A O 1
ATOM 605 N N . PRO A 1 82 ? -2.960 -6.020 -10.928 1.00 55.81 82 PRO A N 1
ATOM 606 C CA . PRO A 1 82 ? -3.561 -7.135 -11.651 1.00 55.81 82 PRO A CA 1
ATOM 607 C C . PRO A 1 82 ? -4.730 -6.668 -12.537 1.00 55.81 82 PRO A C 1
ATOM 609 O O . PRO A 1 82 ? -5.564 -5.889 -12.065 1.00 55.81 82 PRO A O 1
ATOM 612 N N . PRO A 1 83 ? -4.799 -7.115 -13.806 1.00 60.00 83 PRO A N 1
ATOM 613 C CA . PRO A 1 83 ? -4.041 -8.224 -14.408 1.00 60.00 83 PRO A CA 1
ATOM 614 C C . PRO A 1 83 ? -2.680 -7.846 -15.034 1.00 60.00 83 PRO A C 1
ATOM 616 O O . PRO A 1 83 ? -2.039 -8.687 -15.660 1.00 60.00 83 PRO A O 1
ATOM 619 N N . ILE A 1 84 ? -2.222 -6.596 -14.917 1.00 73.00 84 ILE A N 1
ATOM 620 C CA . ILE A 1 84 ? -0.967 -6.130 -15.526 1.00 73.00 84 ILE A CA 1
ATOM 621 C C . ILE A 1 84 ? 0.220 -6.581 -14.670 1.00 73.00 84 ILE A C 1
ATOM 623 O O . ILE A 1 84 ? 0.622 -5.921 -13.714 1.00 73.00 84 ILE A O 1
ATOM 627 N N . GLU A 1 85 ? 0.803 -7.721 -15.033 1.00 79.25 85 GLU A N 1
ATOM 628 C CA . GLU A 1 85 ? 1.975 -8.272 -14.341 1.00 79.25 85 GLU A CA 1
ATOM 629 C C . GLU A 1 85 ? 3.302 -7.712 -14.863 1.00 79.25 85 GLU A C 1
ATOM 631 O O . GLU A 1 85 ? 4.289 -7.650 -14.129 1.00 79.25 85 GLU A O 1
ATOM 636 N N . ARG A 1 86 ? 3.365 -7.323 -16.142 1.00 91.44 86 ARG A N 1
ATOM 637 C CA . ARG A 1 86 ? 4.592 -6.835 -16.789 1.00 91.44 86 ARG A CA 1
ATOM 638 C C . ARG A 1 86 ? 4.286 -5.701 -17.750 1.00 91.44 86 ARG A C 1
ATOM 640 O O . ARG A 1 86 ? 3.333 -5.780 -18.520 1.00 91.44 86 ARG A O 1
ATOM 647 N N . PHE A 1 87 ? 5.143 -4.683 -17.760 1.00 91.75 87 PHE A N 1
ATOM 648 C CA . PHE A 1 87 ? 5.002 -3.544 -18.663 1.00 91.75 87 PHE A CA 1
ATOM 649 C C . PHE A 1 87 ? 6.354 -3.053 -19.196 1.00 91.75 87 PHE A C 1
ATOM 651 O O . PHE A 1 87 ? 7.320 -2.857 -18.451 1.00 91.75 87 PHE A O 1
ATOM 658 N N . VAL A 1 88 ? 6.452 -2.838 -20.509 1.00 92.88 88 VAL A N 1
ATOM 659 C CA . VAL A 1 88 ? 7.684 -2.359 -21.157 1.00 92.88 88 VAL A CA 1
ATOM 660 C C . VAL A 1 88 ? 7.665 -0.832 -21.227 1.00 92.88 88 VAL A C 1
ATOM 662 O O . VAL A 1 88 ? 6.963 -0.266 -22.053 1.00 92.88 88 VAL A O 1
ATOM 665 N N . LEU A 1 89 ? 8.466 -0.170 -20.382 1.00 90.06 89 LEU A N 1
ATOM 666 C CA . LEU A 1 89 ? 8.588 1.298 -20.367 1.00 90.06 89 LEU A CA 1
ATOM 667 C C . LEU A 1 89 ? 9.362 1.875 -21.556 1.00 90.06 89 LEU A C 1
ATOM 669 O O . LEU A 1 89 ? 8.969 2.900 -22.109 1.00 90.06 89 LEU A O 1
ATOM 673 N N . CYS A 1 90 ? 10.476 1.226 -21.895 1.00 90.12 90 CYS A N 1
ATOM 674 C CA . CYS A 1 90 ? 11.385 1.616 -22.967 1.00 90.12 90 CYS A CA 1
ATOM 675 C C . CYS A 1 90 ? 11.826 0.358 -23.709 1.00 90.12 90 CYS A C 1
ATOM 677 O O . CYS A 1 90 ? 12.273 -0.611 -23.081 1.00 90.12 90 CYS A O 1
ATOM 679 N N . ARG A 1 91 ? 11.721 0.368 -25.036 1.00 90.75 91 ARG A N 1
ATOM 680 C CA . ARG A 1 91 ? 12.192 -0.714 -25.902 1.00 90.75 91 ARG A CA 1
ATOM 681 C C . ARG A 1 91 ? 13.665 -0.543 -26.260 1.00 90.75 91 ARG A C 1
ATOM 683 O O . ARG A 1 91 ? 14.150 0.559 -26.519 1.00 90.75 91 ARG A O 1
ATOM 690 N N . GLY A 1 92 ? 14.375 -1.668 -26.309 1.00 90.19 92 GLY A N 1
ATOM 691 C CA . GLY A 1 92 ? 15.741 -1.718 -26.817 1.00 90.19 92 GLY A CA 1
ATOM 692 C C . GLY A 1 92 ? 15.808 -1.335 -28.298 1.00 90.19 92 GLY A C 1
ATOM 693 O O . GLY A 1 92 ? 14.883 -1.590 -29.070 1.00 90.19 92 GLY A O 1
ATOM 694 N N . GLY A 1 93 ? 16.924 -0.727 -28.692 1.00 89.25 93 GLY A N 1
ATOM 695 C CA . GLY A 1 93 ? 17.160 -0.331 -30.073 1.00 89.25 93 GLY A CA 1
ATOM 696 C C . GLY A 1 93 ? 17.351 -1.535 -30.995 1.00 89.25 93 GLY A C 1
ATOM 697 O O . GLY A 1 93 ? 17.775 -2.615 -30.574 1.00 89.25 93 GLY A O 1
ATOM 698 N N . ARG A 1 94 ? 17.039 -1.361 -32.281 1.00 88.88 94 ARG A N 1
ATOM 699 C CA . ARG A 1 94 ? 17.234 -2.418 -33.279 1.00 88.88 94 ARG A CA 1
ATOM 700 C C . ARG A 1 94 ? 18.726 -2.593 -33.573 1.00 88.88 94 ARG A C 1
ATOM 702 O O . ARG A 1 94 ? 19.433 -1.610 -33.775 1.00 88.88 94 ARG A O 1
ATOM 709 N N . GLY A 1 95 ? 19.191 -3.841 -33.631 1.00 88.81 95 GLY A N 1
ATOM 710 C CA . GLY A 1 95 ? 20.564 -4.156 -34.032 1.00 88.81 95 GLY A CA 1
ATOM 711 C C . GLY A 1 95 ? 20.887 -3.646 -35.439 1.00 88.81 95 GLY A C 1
ATOM 712 O O . GLY A 1 95 ? 20.002 -3.573 -36.293 1.00 88.81 95 GLY A O 1
ATOM 713 N N . GLY A 1 96 ? 22.150 -3.282 -35.649 1.00 89.44 96 GLY A N 1
ATOM 714 C CA . GLY A 1 96 ? 22.650 -2.814 -36.938 1.00 89.44 96 GLY A CA 1
ATOM 715 C C . GLY A 1 96 ? 22.754 -3.940 -37.963 1.00 89.44 96 GLY A C 1
ATOM 716 O O . GLY A 1 96 ? 22.737 -5.124 -37.608 1.00 89.44 96 GLY A O 1
ATOM 717 N N . TRP A 1 97 ? 22.891 -3.576 -39.233 1.00 89.75 97 TRP A N 1
ATOM 718 C CA . TRP A 1 97 ? 23.060 -4.534 -40.320 1.00 89.75 97 TRP A CA 1
ATOM 719 C C . TRP A 1 97 ? 24.530 -4.628 -40.718 1.00 89.75 97 TRP A C 1
ATOM 721 O O . TRP A 1 97 ? 25.159 -3.634 -41.068 1.00 89.75 97 TRP A O 1
ATOM 731 N N . GLY A 1 98 ? 25.085 -5.840 -40.677 1.00 89.00 98 GLY A N 1
ATOM 732 C CA . GLY A 1 98 ? 26.436 -6.093 -41.171 1.00 89.00 98 GLY A CA 1
ATOM 733 C C . GLY A 1 98 ? 26.517 -6.000 -42.697 1.00 89.00 98 GLY A C 1
ATOM 734 O O . GLY A 1 98 ? 25.514 -6.133 -43.395 1.00 89.00 98 GLY A O 1
ATOM 735 N N . ASN A 1 99 ? 27.733 -5.862 -43.222 1.00 90.62 99 ASN A N 1
ATOM 736 C CA . ASN A 1 99 ? 27.995 -5.755 -44.660 1.00 90.62 99 ASN A CA 1
ATOM 737 C C . ASN A 1 99 ? 27.393 -6.896 -45.505 1.00 90.62 99 ASN A C 1
ATOM 739 O O . ASN A 1 99 ? 27.001 -6.672 -46.647 1.00 90.62 99 ASN A O 1
ATOM 743 N N . TRP A 1 100 ? 27.271 -8.104 -44.942 1.00 87.06 100 TRP A N 1
ATOM 744 C CA . TRP A 1 100 ? 26.646 -9.254 -45.601 1.00 87.06 100 TRP A CA 1
ATOM 745 C C . TRP A 1 100 ? 25.199 -8.991 -46.038 1.00 87.06 100 TRP A C 1
ATOM 747 O O . TRP A 1 100 ? 24.778 -9.500 -47.072 1.00 87.06 100 TRP A O 1
ATOM 757 N N . HIS A 1 101 ? 24.451 -8.174 -45.292 1.00 88.44 101 HIS A N 1
ATOM 758 C CA . HIS A 1 101 ? 23.080 -7.807 -45.649 1.00 88.44 101 HIS A CA 1
ATOM 759 C C . HIS A 1 101 ? 23.003 -7.016 -46.962 1.00 88.44 101 HIS A C 1
ATOM 761 O O . HIS A 1 101 ? 22.055 -7.176 -47.722 1.00 88.44 101 HIS A O 1
ATOM 767 N N . PHE A 1 102 ? 24.025 -6.205 -47.245 1.00 89.62 102 PHE A N 1
ATOM 768 C CA . PHE A 1 102 ? 24.095 -5.333 -48.420 1.00 89.62 102 PHE A CA 1
ATOM 769 C C . PHE A 1 102 ? 24.726 -6.009 -49.643 1.00 89.62 102 PHE A C 1
ATOM 771 O O . PHE A 1 102 ? 24.958 -5.360 -50.667 1.00 89.62 102 PHE A O 1
ATOM 778 N N . ARG A 1 103 ? 25.055 -7.304 -49.550 1.00 89.44 103 ARG A N 1
ATOM 779 C CA . ARG A 1 103 ? 25.658 -8.056 -50.652 1.00 89.44 103 ARG A CA 1
ATOM 780 C C . ARG A 1 103 ? 24.613 -8.298 -51.738 1.00 89.44 103 ARG A C 1
ATOM 782 O O . ARG A 1 103 ? 23.555 -8.860 -51.479 1.00 89.44 103 ARG A O 1
ATOM 789 N N . GLY A 1 104 ? 24.947 -7.944 -52.975 1.00 90.50 104 GLY A N 1
ATOM 790 C CA . GLY A 1 104 ? 24.081 -8.165 -54.133 1.00 90.50 104 GLY A CA 1
ATOM 791 C C . GLY A 1 104 ? 24.868 -8.408 -55.424 1.00 90.50 104 GLY A C 1
ATOM 792 O O . GLY A 1 104 ? 26.098 -8.332 -55.415 1.00 90.50 104 GLY A O 1
ATOM 793 N N . PRO A 1 105 ? 24.186 -8.659 -56.558 1.00 88.69 105 PRO A N 1
ATOM 794 C CA . PRO A 1 105 ? 24.834 -8.994 -57.831 1.00 88.69 105 PRO A CA 1
ATOM 795 C C . PRO A 1 105 ? 25.833 -7.934 -58.317 1.00 88.69 105 PRO A C 1
ATOM 797 O O . PRO A 1 105 ? 26.873 -8.272 -58.872 1.00 88.69 105 PRO A O 1
ATOM 800 N N . ARG A 1 106 ? 25.534 -6.651 -58.067 1.00 90.00 106 ARG A N 1
ATOM 801 C CA . ARG A 1 106 ? 26.373 -5.500 -58.449 1.00 90.00 106 ARG A CA 1
ATOM 802 C C . ARG A 1 106 ? 27.410 -5.101 -57.389 1.00 90.00 106 ARG A C 1
ATOM 804 O O . ARG A 1 106 ? 28.314 -4.338 -57.696 1.00 90.00 106 ARG A O 1
ATOM 811 N N . ASN A 1 107 ? 27.291 -5.595 -56.155 1.00 87.31 107 ASN A N 1
ATOM 812 C CA . ASN A 1 107 ? 28.179 -5.255 -55.040 1.00 87.31 107 ASN A CA 1
ATOM 813 C C . ASN A 1 107 ? 28.481 -6.514 -54.218 1.00 87.31 107 ASN A C 1
ATOM 815 O O . ASN A 1 107 ? 27.816 -6.812 -53.222 1.00 87.31 107 ASN A O 1
ATOM 819 N N . GLN A 1 108 ? 29.464 -7.287 -54.684 1.00 87.06 108 GLN A N 1
ATOM 820 C CA . GLN A 1 108 ? 29.795 -8.584 -54.089 1.00 87.06 108 GLN A CA 1
ATOM 821 C C . GLN A 1 108 ? 30.587 -8.471 -52.778 1.00 87.06 108 GLN A C 1
ATOM 823 O O . GLN A 1 108 ? 30.529 -9.392 -51.964 1.00 87.06 108 GLN A O 1
ATOM 828 N N . ALA A 1 109 ? 31.277 -7.347 -52.552 1.00 88.56 109 ALA A N 1
ATOM 829 C CA . ALA A 1 109 ? 32.078 -7.092 -51.353 1.00 88.56 109 ALA A CA 1
ATOM 830 C C . ALA A 1 109 ? 31.765 -5.711 -50.734 1.00 88.56 109 ALA A C 1
ATOM 832 O O . ALA A 1 109 ? 32.595 -4.798 -50.805 1.00 88.56 109 ALA A O 1
ATOM 833 N N . PRO A 1 110 ? 30.580 -5.536 -50.112 1.00 88.50 110 PRO A N 1
ATOM 834 C CA . PRO A 1 110 ? 30.215 -4.282 -49.462 1.00 88.50 110 PRO A CA 1
ATOM 835 C C . PRO A 1 110 ? 31.185 -3.940 -48.321 1.00 88.50 110 PRO A C 1
ATOM 837 O O . PRO A 1 110 ? 31.515 -4.790 -47.489 1.00 88.50 110 PRO A O 1
ATOM 840 N N . ARG A 1 111 ? 31.625 -2.676 -48.270 1.00 89.50 111 ARG A N 1
ATOM 841 C CA . ARG A 1 111 ? 32.530 -2.143 -47.230 1.00 89.50 111 ARG A CA 1
ATOM 842 C C . ARG A 1 111 ? 31.830 -1.292 -46.165 1.00 89.50 111 ARG A C 1
ATOM 844 O O . ARG A 1 111 ? 32.503 -0.744 -45.302 1.00 89.50 111 ARG A O 1
ATOM 851 N N . HIS A 1 112 ? 30.505 -1.176 -46.226 1.00 88.56 112 HIS A N 1
ATOM 852 C CA . HIS A 1 112 ? 29.710 -0.445 -45.241 1.00 88.56 112 HIS A CA 1
ATOM 853 C C . HIS A 1 112 ? 28.854 -1.401 -44.406 1.00 88.56 112 HIS A C 1
ATOM 855 O O . HIS A 1 112 ? 28.540 -2.514 -44.834 1.00 88.56 112 HIS A O 1
ATOM 861 N N . ALA A 1 113 ? 28.500 -0.952 -43.208 1.00 88.25 113 ALA A N 1
ATOM 862 C CA . ALA A 1 113 ? 27.580 -1.604 -42.292 1.00 88.25 113 ALA A CA 1
ATOM 863 C C . ALA A 1 113 ? 26.760 -0.515 -41.595 1.00 88.25 113 ALA A C 1
ATOM 865 O O . ALA A 1 113 ? 27.291 0.560 -41.308 1.00 88.25 113 ALA A O 1
ATOM 866 N N . ASP A 1 114 ? 25.498 -0.806 -41.304 1.00 89.69 114 ASP A N 1
ATOM 867 C CA . ASP A 1 114 ? 24.636 0.125 -40.587 1.00 89.69 114 ASP A CA 1
ATOM 868 C C . ASP A 1 114 ? 24.806 -0.069 -39.079 1.00 89.69 114 ASP A C 1
ATOM 870 O O . ASP A 1 114 ? 24.740 -1.207 -38.595 1.00 89.69 114 ASP A O 1
ATOM 874 N N . PRO A 1 115 ? 24.989 1.014 -38.304 1.00 89.62 115 PRO A N 1
ATOM 875 C CA . PRO A 1 115 ? 25.050 0.924 -36.856 1.00 89.62 115 PRO A CA 1
ATOM 876 C C . PRO A 1 115 ? 23.699 0.497 -36.267 1.00 89.62 115 PRO A C 1
ATOM 878 O O . PRO A 1 115 ? 22.638 0.628 -36.882 1.00 89.62 115 PRO A O 1
ATOM 881 N N . GLY A 1 116 ? 23.733 -0.009 -35.033 1.00 88.00 116 GLY A N 1
ATOM 882 C CA . GLY A 1 116 ? 22.511 -0.242 -34.268 1.00 88.00 116 GLY A CA 1
ATOM 883 C C . GLY A 1 116 ? 21.767 1.064 -34.014 1.00 88.00 116 GLY A C 1
ATOM 884 O O . GLY A 1 116 ? 22.377 2.107 -33.781 1.00 88.00 116 GLY A O 1
ATOM 885 N N . ARG A 1 117 ? 20.436 1.001 -34.040 1.00 89.75 117 ARG A N 1
ATOM 886 C CA . ARG A 1 117 ? 19.606 2.132 -33.637 1.00 89.75 117 ARG A CA 1
ATOM 887 C C . ARG A 1 117 ? 19.654 2.285 -32.122 1.00 89.75 117 ARG A C 1
ATOM 889 O O . ARG A 1 117 ? 19.709 1.279 -31.411 1.00 89.75 117 ARG A O 1
ATOM 896 N N . PRO A 1 118 ? 19.599 3.519 -31.614 1.00 87.44 118 PRO A N 1
ATOM 897 C CA . PRO A 1 118 ? 19.551 3.735 -30.183 1.00 87.44 118 PRO A CA 1
ATOM 898 C C . PRO A 1 118 ? 18.203 3.254 -29.615 1.00 87.44 118 PRO A C 1
ATOM 900 O O . PRO A 1 118 ? 17.174 3.327 -30.285 1.00 87.44 118 PRO A O 1
ATOM 903 N N . GLY A 1 119 ? 18.208 2.734 -28.383 1.00 87.25 119 GLY A N 1
ATOM 904 C CA . GLY A 1 119 ? 16.976 2.352 -27.680 1.00 87.25 119 GLY A CA 1
ATOM 905 C C . GLY A 1 119 ? 16.168 3.558 -27.214 1.00 87.25 119 GLY A C 1
ATOM 906 O O . GLY A 1 119 ? 16.698 4.672 -27.159 1.00 87.25 119 GLY A O 1
ATOM 907 N N . GLU A 1 120 ? 14.904 3.329 -26.869 1.00 89.00 120 GLU A N 1
ATOM 908 C CA . GLU A 1 120 ? 14.028 4.338 -26.272 1.00 89.00 120 GLU A CA 1
ATOM 909 C C . GLU A 1 120 ? 14.556 4.771 -24.897 1.00 89.00 120 GLU A C 1
ATOM 911 O O . GLU A 1 120 ? 15.164 3.992 -24.159 1.00 89.00 120 GLU A O 1
ATOM 916 N N . SER A 1 121 ? 14.311 6.028 -24.543 1.00 85.44 121 SER A N 1
ATOM 917 C CA . SER A 1 121 ? 14.656 6.602 -23.244 1.00 85.44 121 SER A CA 1
ATOM 918 C C . SER A 1 121 ? 13.575 7.583 -22.816 1.00 85.44 121 SER A C 1
ATOM 920 O O . SER A 1 121 ? 12.967 8.225 -23.667 1.00 85.44 121 SER A O 1
ATOM 922 N N . GLY A 1 122 ? 13.370 7.737 -21.514 1.00 83.50 122 GLY A N 1
ATOM 923 C CA . GLY A 1 122 ? 12.440 8.717 -20.967 1.00 83.50 122 GLY A CA 1
ATOM 924 C C . GLY A 1 122 ? 12.633 8.875 -19.467 1.00 83.50 122 GLY A C 1
ATOM 925 O O . GLY A 1 122 ? 13.268 8.031 -18.830 1.00 83.50 122 GLY A O 1
ATOM 926 N N . GLN A 1 123 ? 12.087 9.956 -18.918 1.00 84.19 123 GLN A N 1
ATOM 927 C CA . GLN A 1 123 ? 11.972 10.141 -17.476 1.00 84.19 123 GLN A CA 1
ATOM 928 C C . GLN A 1 123 ? 10.561 9.761 -17.040 1.00 84.19 123 GLN A C 1
ATOM 930 O O . GLN A 1 123 ? 9.570 10.156 -17.661 1.00 84.19 123 GLN A O 1
ATOM 935 N N . PHE A 1 124 ? 10.490 8.971 -15.975 1.00 85.00 124 PHE A N 1
ATOM 936 C CA . PHE A 1 124 ? 9.242 8.463 -15.436 1.00 85.00 124 PHE A CA 1
ATOM 937 C C . PHE A 1 124 ? 9.177 8.781 -13.951 1.00 85.00 124 PHE A C 1
ATOM 939 O O . PHE A 1 124 ? 10.164 8.619 -13.234 1.00 85.00 124 PHE A O 1
ATOM 946 N N . VAL A 1 125 ? 8.001 9.198 -13.508 1.00 80.44 125 VAL A N 1
ATOM 947 C CA . VAL A 1 125 ? 7.647 9.296 -12.099 1.00 80.44 125 VAL A CA 1
ATOM 948 C C . VAL A 1 125 ? 6.886 8.029 -11.745 1.00 80.44 125 VAL A C 1
ATOM 950 O O . VAL A 1 125 ? 5.945 7.645 -12.443 1.00 80.44 125 VAL A O 1
ATOM 953 N N . LEU A 1 126 ? 7.338 7.355 -10.692 1.00 79.81 126 LEU A N 1
ATOM 954 C CA . LEU A 1 126 ? 6.664 6.194 -10.137 1.00 79.81 126 LEU A CA 1
ATOM 955 C C . LEU A 1 126 ? 6.070 6.600 -8.794 1.00 79.81 126 LEU A C 1
ATOM 957 O O . LEU A 1 126 ? 6.797 6.949 -7.867 1.00 79.81 126 LEU A O 1
ATOM 961 N N . GLU A 1 127 ? 4.752 6.531 -8.702 1.00 67.25 127 GLU A N 1
ATOM 962 C CA . GLU A 1 127 ? 3.988 6.834 -7.500 1.00 67.25 127 GLU A CA 1
ATOM 963 C C . GLU A 1 127 ? 3.322 5.558 -7.011 1.00 67.25 127 GLU A C 1
ATOM 965 O O . GLU A 1 127 ? 2.476 4.979 -7.695 1.00 67.25 127 GLU A O 1
ATOM 970 N N . LEU A 1 128 ? 3.679 5.106 -5.814 1.00 70.62 128 LEU A N 1
ATOM 971 C CA . LEU A 1 128 ? 2.974 4.001 -5.182 1.00 70.62 128 LEU A CA 1
ATOM 972 C C . LEU A 1 128 ? 1.656 4.515 -4.591 1.00 70.62 128 LEU A C 1
ATOM 974 O O . LEU A 1 128 ? 1.663 5.263 -3.619 1.00 70.62 128 LEU A O 1
ATOM 978 N N . LYS A 1 129 ? 0.515 4.107 -5.159 1.00 59.16 129 LYS A N 1
ATOM 979 C CA . LYS A 1 129 ? -0.820 4.580 -4.742 1.00 59.16 129 LYS A CA 1
ATOM 980 C C . LYS A 1 129 ? -1.423 3.838 -3.544 1.00 59.16 129 LYS A C 1
ATOM 982 O O . LYS A 1 129 ? -2.606 4.031 -3.257 1.00 59.16 129 LYS A O 1
ATOM 987 N N . LEU A 1 130 ? -0.668 2.984 -2.852 1.00 55.84 130 LEU A N 1
ATOM 988 C CA . LEU A 1 130 ? -1.172 2.212 -1.714 1.00 55.84 130 LEU A CA 1
ATOM 989 C C . LEU A 1 130 ? -0.556 2.695 -0.400 1.00 55.84 130 LEU A C 1
ATOM 991 O O . LEU A 1 130 ? 0.660 2.682 -0.244 1.00 55.84 130 LEU A O 1
ATOM 995 N N . LEU A 1 131 ? -1.420 3.059 0.551 1.00 57.66 131 LEU A N 1
ATOM 996 C CA . LEU A 1 131 ? -1.042 3.262 1.954 1.00 57.66 131 LEU A CA 1
ATOM 997 C C . LEU A 1 131 ? -1.415 2.053 2.825 1.00 57.66 131 LEU A C 1
ATOM 999 O O . LEU A 1 131 ? -0.600 1.616 3.629 1.00 57.66 131 LEU A O 1
ATOM 1003 N N . ALA A 1 132 ? -2.609 1.473 2.641 1.00 69.06 132 ALA A N 1
ATOM 1004 C CA . ALA A 1 132 ? -3.026 0.221 3.279 1.00 69.06 132 ALA A CA 1
ATOM 1005 C C . ALA A 1 132 ? -4.302 -0.355 2.644 1.00 69.06 132 ALA A C 1
ATOM 1007 O O . ALA A 1 132 ? -5.151 0.384 2.143 1.00 69.06 132 ALA A O 1
ATOM 1008 N N . ASP A 1 133 ? -4.477 -1.675 2.721 1.00 76.31 133 ASP A N 1
ATOM 1009 C CA . ASP A 1 133 ? -5.726 -2.351 2.352 1.00 76.31 133 ASP A CA 1
ATOM 1010 C C . ASP A 1 133 ? -6.841 -2.095 3.370 1.00 76.31 133 ASP A C 1
ATOM 1012 O O . ASP A 1 133 ? -8.013 -2.033 2.996 1.00 76.31 133 ASP A O 1
ATOM 1016 N N . VAL A 1 134 ? -6.481 -1.959 4.648 1.00 83.88 134 VAL A N 1
ATOM 1017 C CA . VAL A 1 134 ? -7.413 -1.750 5.759 1.00 83.88 134 VAL A CA 1
ATOM 1018 C C . VAL A 1 134 ? -6.983 -0.531 6.568 1.00 83.88 134 VAL A C 1
ATOM 1020 O O . VAL A 1 134 ? -5.830 -0.428 6.984 1.00 83.88 134 VAL A O 1
ATOM 1023 N N . GLY A 1 135 ? -7.924 0.378 6.815 1.00 85.81 135 GLY A N 1
ATOM 1024 C CA . GLY A 1 135 ? -7.697 1.588 7.604 1.00 85.81 135 GLY A CA 1
ATOM 1025 C C . GLY A 1 135 ? -8.361 1.510 8.976 1.00 85.81 135 GLY A C 1
ATOM 1026 O O . GLY A 1 135 ? -9.562 1.259 9.056 1.00 85.81 135 GLY A O 1
ATOM 1027 N N . LEU A 1 136 ? -7.613 1.740 10.055 1.00 86.88 136 LEU A N 1
ATOM 1028 C CA . LEU A 1 136 ? -8.158 1.875 11.410 1.00 86.88 136 LEU A CA 1
ATOM 1029 C C . LEU A 1 136 ? -8.615 3.319 11.643 1.00 86.88 136 LEU A C 1
ATOM 1031 O O . LEU A 1 136 ? -7.819 4.254 11.555 1.00 86.88 136 LEU A O 1
ATOM 1035 N N . VAL A 1 137 ? -9.887 3.491 11.997 1.00 84.69 137 VAL A N 1
ATOM 1036 C CA . VAL A 1 137 ? -10.519 4.788 12.284 1.00 84.69 137 VAL A CA 1
ATOM 1037 C C . VAL A 1 137 ? -11.230 4.724 13.635 1.00 84.69 137 VAL A C 1
ATOM 1039 O O . VAL A 1 137 ? -11.759 3.684 14.007 1.00 84.69 137 VAL A O 1
ATOM 1042 N N . GLY A 1 138 ? -11.225 5.799 14.418 1.00 81.25 138 GLY A N 1
ATOM 1043 C CA . GLY A 1 138 ? -11.803 5.795 15.772 1.00 81.25 138 GLY A CA 1
ATOM 1044 C C . GLY A 1 138 ? -11.115 6.772 16.714 1.00 81.25 138 GLY A C 1
ATOM 1045 O O . GLY A 1 138 ? -9.989 7.190 16.437 1.00 81.25 138 GLY A O 1
ATOM 1046 N N . PHE A 1 139 ? -11.780 7.179 17.798 1.00 79.81 139 PHE A N 1
ATOM 1047 C CA . PHE A 1 139 ? -11.360 8.312 18.638 1.00 79.81 139 PHE A CA 1
ATOM 1048 C C . PHE A 1 139 ? -9.914 8.210 19.162 1.00 79.81 139 PHE A C 1
ATOM 1050 O O . PHE A 1 139 ? -9.332 7.117 19.262 1.00 79.81 139 PHE A O 1
ATOM 1057 N N . PRO A 1 140 ? -9.289 9.349 19.522 1.00 71.56 140 PRO A N 1
ATOM 1058 C CA . PRO A 1 140 ? -8.095 9.336 20.358 1.00 71.56 140 PRO A CA 1
ATOM 1059 C C . PRO A 1 140 ? -8.347 8.456 21.592 1.00 71.56 140 PRO A C 1
ATOM 1061 O O . PRO A 1 140 ? -9.409 8.532 22.197 1.00 71.56 140 PRO A O 1
ATOM 1064 N N . ASN A 1 141 ? -7.390 7.598 21.950 1.00 76.88 141 ASN A N 1
ATOM 1065 C CA . ASN A 1 141 ? -7.490 6.639 23.066 1.00 76.88 141 ASN A CA 1
ATOM 1066 C C . ASN A 1 141 ? -8.444 5.443 22.878 1.00 76.88 141 ASN A C 1
ATOM 1068 O O . ASN A 1 141 ? -8.525 4.608 23.784 1.00 76.88 141 ASN A O 1
ATOM 1072 N N . ALA A 1 142 ? -9.064 5.267 21.703 1.00 80.94 142 ALA A N 1
ATOM 1073 C CA . ALA A 1 142 ? -9.795 4.036 21.365 1.00 80.94 142 ALA A CA 1
ATOM 1074 C C . ALA A 1 142 ? -8.884 2.793 21.292 1.00 80.94 142 ALA A C 1
ATOM 1076 O O . ALA A 1 142 ? -9.354 1.660 21.277 1.00 80.94 142 ALA A O 1
ATOM 1077 N N . GLY A 1 143 ? -7.562 2.996 21.275 1.00 82.75 143 GLY A N 1
ATOM 1078 C CA . GLY A 1 143 ? -6.563 1.929 21.266 1.00 82.75 143 GLY A CA 1
ATOM 1079 C C . GLY A 1 143 ? -6.195 1.423 19.870 1.00 82.75 143 GLY A C 1
ATOM 1080 O O . GLY A 1 143 ? -5.730 0.296 19.763 1.00 82.75 143 GLY A O 1
ATOM 1081 N N . LYS A 1 144 ? -6.370 2.245 18.822 1.00 86.88 144 LYS A N 1
ATOM 1082 C CA . LYS A 1 144 ? -6.030 1.919 17.421 1.00 86.88 144 LYS A CA 1
ATOM 1083 C C . LYS A 1 144 ? -4.594 1.425 17.251 1.00 86.88 144 LYS A C 1
ATOM 1085 O O . LYS A 1 144 ? -4.389 0.320 16.770 1.00 86.88 144 LYS A O 1
ATOM 1090 N N . SER A 1 145 ? -3.609 2.189 17.720 1.00 84.69 145 SER A N 1
ATOM 1091 C CA . SER A 1 145 ? -2.196 1.826 17.568 1.00 84.69 145 SER A CA 1
ATOM 1092 C C . SER A 1 145 ? -1.825 0.581 18.386 1.00 84.69 145 SER A C 1
ATOM 1094 O O . SER A 1 145 ? -1.022 -0.235 17.944 1.00 84.69 145 SER A O 1
ATOM 1096 N N . SER A 1 146 ? -2.441 0.386 19.560 1.00 86.81 146 SER A N 1
ATOM 1097 C CA . SER A 1 146 ? -2.281 -0.848 20.347 1.00 86.81 146 SER A CA 1
ATOM 1098 C C . SER A 1 146 ? -2.896 -2.056 19.642 1.00 86.81 146 SER A C 1
ATOM 1100 O O . SER A 1 146 ? -2.301 -3.128 19.630 1.00 86.81 146 SER A O 1
ATOM 1102 N N . LEU A 1 147 ? -4.066 -1.876 19.023 1.00 87.62 147 LEU A N 1
ATOM 1103 C CA . LEU A 1 147 ? -4.732 -2.905 18.235 1.00 87.62 147 LEU A CA 1
ATOM 1104 C C . LEU A 1 147 ? -3.915 -3.257 16.986 1.00 87.62 147 LEU A C 1
ATOM 1106 O O . LEU A 1 147 ? -3.741 -4.436 16.703 1.00 87.62 147 LEU A O 1
ATOM 1110 N N . LEU A 1 148 ? -3.356 -2.257 16.295 1.00 87.62 148 LEU A N 1
ATOM 1111 C CA . LEU A 1 148 ? -2.470 -2.454 15.148 1.00 87.62 148 LEU A CA 1
ATOM 1112 C C . LEU A 1 148 ? -1.270 -3.325 15.529 1.00 87.62 148 LEU A C 1
ATOM 1114 O O . LEU A 1 148 ? -1.071 -4.365 14.918 1.00 87.62 148 LEU A O 1
ATOM 1118 N N . ARG A 1 149 ? -0.540 -2.956 16.592 1.00 85.94 149 ARG A N 1
ATOM 1119 C CA . ARG A 1 149 ? 0.607 -3.732 17.104 1.00 85.94 149 ARG A CA 1
ATOM 1120 C C . ARG A 1 149 ? 0.261 -5.178 17.433 1.00 85.94 149 ARG A C 1
ATOM 1122 O O . ARG A 1 149 ? 1.123 -6.040 17.350 1.00 85.94 149 ARG A O 1
ATOM 1129 N N . ARG A 1 150 ? -0.972 -5.434 17.875 1.00 86.50 150 ARG A N 1
ATOM 1130 C CA . ARG A 1 150 ? -1.420 -6.778 18.250 1.00 86.50 150 ARG A CA 1
ATOM 1131 C C . ARG A 1 150 ? -1.882 -7.596 17.049 1.00 86.50 150 ARG A C 1
ATOM 1133 O O . ARG A 1 150 ? -1.758 -8.814 17.071 1.00 86.50 150 ARG A O 1
ATOM 1140 N N . LEU A 1 151 ? -2.439 -6.934 16.038 1.00 83.62 151 LEU A N 1
ATOM 1141 C CA . LEU A 1 151 ? -2.860 -7.561 14.789 1.00 83.62 151 LEU A CA 1
ATOM 1142 C C . LEU A 1 151 ? -1.667 -7.933 13.912 1.00 83.62 151 LEU A C 1
ATOM 1144 O O . LEU A 1 151 ? -1.726 -8.931 13.205 1.00 83.62 151 LEU A O 1
ATOM 1148 N N . THR A 1 152 ? -0.603 -7.138 13.923 1.00 77.06 152 THR A N 1
ATOM 1149 C CA . THR A 1 152 ? 0.497 -7.294 12.974 1.00 77.06 152 THR A CA 1
ATOM 1150 C C . THR A 1 152 ? 1.576 -8.202 13.551 1.00 77.06 152 THR A C 1
ATOM 1152 O O . THR A 1 152 ? 2.009 -8.028 14.686 1.00 77.06 152 THR A O 1
ATOM 1155 N N . SER A 1 153 ? 2.035 -9.178 12.765 1.00 63.41 153 SER A N 1
ATOM 1156 C CA . SER A 1 153 ? 3.097 -10.113 13.178 1.00 63.41 153 SER A CA 1
ATOM 1157 C C . SER A 1 153 ? 4.470 -9.436 13.288 1.00 63.41 153 SER A C 1
ATOM 1159 O O . SER A 1 153 ? 5.376 -9.970 13.923 1.00 63.41 153 SER A O 1
ATOM 1161 N N . ALA A 1 154 ? 4.615 -8.258 12.675 1.00 56.94 154 ALA A N 1
ATOM 1162 C CA . ALA A 1 154 ? 5.791 -7.401 12.738 1.00 56.94 154 ALA A CA 1
ATOM 1163 C C . ALA A 1 154 ? 5.508 -6.133 13.560 1.00 56.94 154 ALA A C 1
ATOM 1165 O O . ALA A 1 154 ? 4.363 -5.671 13.619 1.00 56.94 154 ALA A O 1
ATOM 1166 N N . GLU A 1 155 ? 6.555 -5.545 14.149 1.00 60.78 155 GLU A N 1
ATOM 1167 C CA . GLU A 1 155 ? 6.461 -4.216 14.758 1.00 60.78 155 GLU A CA 1
ATOM 1168 C C . GLU A 1 155 ? 5.973 -3.200 13.710 1.00 60.78 155 GLU A C 1
ATOM 1170 O O . GLU A 1 155 ? 6.590 -3.090 12.643 1.00 60.78 155 GLU A O 1
ATOM 1175 N N . PRO A 1 156 ? 4.872 -2.468 13.978 1.00 64.06 156 PRO A N 1
ATOM 1176 C CA . PRO A 1 156 ? 4.392 -1.438 13.072 1.00 64.06 156 PRO A CA 1
ATOM 1177 C C . PRO A 1 156 ? 5.485 -0.414 12.809 1.00 64.06 156 PRO A C 1
ATOM 1179 O O . PRO A 1 156 ? 6.049 0.164 13.742 1.00 64.06 156 PRO A O 1
ATOM 1182 N N . LYS A 1 157 ? 5.766 -0.182 11.532 1.00 59.84 157 LYS A N 1
ATOM 1183 C CA . LYS A 1 157 ? 6.748 0.807 11.111 1.00 59.84 157 LYS A CA 1
ATOM 1184 C C . LYS A 1 157 ? 6.057 2.156 11.008 1.00 59.84 157 LYS A C 1
ATOM 1186 O O . LYS A 1 157 ? 4.942 2.265 10.492 1.00 59.84 157 LYS A O 1
ATOM 1191 N N . VAL A 1 158 ? 6.728 3.177 11.526 1.00 60.47 158 VAL A N 1
ATOM 1192 C CA . VAL A 1 158 ? 6.355 4.563 11.257 1.00 60.47 158 VAL A CA 1
ATOM 1193 C C . VAL A 1 158 ? 6.690 4.814 9.795 1.00 60.47 158 VAL A C 1
ATOM 1195 O O . VAL A 1 158 ? 7.832 4.620 9.380 1.00 60.47 158 VAL A O 1
ATOM 1198 N N . ALA A 1 159 ? 5.675 5.133 9.000 1.00 55.00 159 ALA A N 1
ATOM 1199 C CA . ALA A 1 159 ? 5.857 5.359 7.581 1.00 55.00 159 ALA A CA 1
ATOM 1200 C C . ALA A 1 159 ? 6.054 6.859 7.331 1.00 55.00 159 ALA A C 1
ATOM 1202 O O . ALA A 1 159 ? 5.117 7.651 7.451 1.00 55.00 159 ALA A O 1
ATOM 1203 N N . ASP A 1 160 ? 7.289 7.239 7.004 1.00 50.69 160 ASP A N 1
ATOM 1204 C CA . ASP A 1 160 ? 7.674 8.624 6.732 1.00 50.69 160 ASP A CA 1
ATOM 1205 C C . ASP A 1 160 ? 7.314 8.993 5.289 1.00 50.69 160 ASP A C 1
ATOM 1207 O O . ASP A 1 160 ? 8.134 8.926 4.370 1.00 50.69 160 ASP A O 1
ATOM 1211 N N . TYR A 1 161 ? 6.048 9.353 5.072 1.00 55.34 161 TYR A N 1
ATOM 1212 C CA . TYR A 1 161 ? 5.603 9.856 3.778 1.00 55.34 161 TYR A CA 1
ATOM 1213 C C . TYR A 1 161 ? 5.907 11.360 3.662 1.00 55.34 161 TYR A C 1
ATOM 1215 O O . TYR A 1 161 ? 5.537 12.130 4.552 1.00 55.34 161 TYR A O 1
ATOM 1223 N N . PRO A 1 162 ? 6.510 11.821 2.548 1.00 37.22 162 PRO A N 1
ATOM 1224 C CA . PRO A 1 162 ? 6.977 13.204 2.383 1.00 37.22 162 PRO A CA 1
ATOM 1225 C C . PRO A 1 162 ? 5.866 14.272 2.392 1.00 37.22 162 PRO A C 1
ATOM 1227 O O . PRO A 1 162 ? 6.165 15.462 2.418 1.00 37.22 162 PRO A O 1
ATOM 1230 N N . PHE A 1 163 ? 4.597 13.857 2.403 1.00 46.28 163 PHE A N 1
ATOM 1231 C CA . PHE A 1 163 ? 3.420 14.731 2.357 1.00 46.28 163 PHE A CA 1
ATOM 1232 C C . PHE A 1 163 ? 2.524 14.614 3.601 1.00 46.28 163 PHE A C 1
ATOM 1234 O O . PHE A 1 163 ? 1.447 15.207 3.652 1.00 46.28 163 PHE A O 1
ATOM 1241 N N . THR A 1 164 ? 2.933 13.844 4.615 1.00 45.00 164 THR A N 1
ATOM 1242 C CA . THR A 1 164 ? 2.158 13.676 5.853 1.00 45.00 164 THR A CA 1
ATOM 1243 C C . THR A 1 164 ? 2.818 14.420 7.006 1.00 45.00 164 THR A C 1
ATOM 1245 O O . THR A 1 164 ? 3.973 14.168 7.327 1.00 45.00 164 THR A O 1
ATOM 1248 N N . THR A 1 165 ? 2.075 15.301 7.679 1.00 43.94 165 THR A N 1
ATOM 1249 C CA . THR A 1 165 ? 2.527 15.955 8.924 1.00 43.94 165 THR A CA 1
ATOM 1250 C C . THR A 1 165 ? 2.507 15.006 10.126 1.00 43.94 165 THR A C 1
ATOM 1252 O O . THR A 1 165 ? 3.203 15.237 11.111 1.00 43.94 165 THR A O 1
ATOM 1255 N N . LEU A 1 166 ? 1.727 13.924 10.038 1.00 56.16 166 LEU A N 1
ATOM 1256 C CA . LEU A 1 166 ? 1.670 12.836 11.007 1.00 56.16 166 LEU A CA 1
ATOM 1257 C C . LEU A 1 166 ? 1.977 11.530 10.282 1.00 56.16 166 LEU A C 1
ATOM 1259 O O . LEU A 1 166 ? 1.172 11.081 9.468 1.00 56.16 166 LEU A O 1
ATOM 1263 N N . ALA A 1 167 ? 3.123 10.927 10.585 1.00 58.91 167 ALA A N 1
ATOM 1264 C CA . ALA A 1 167 ? 3.500 9.641 10.023 1.00 58.91 167 ALA A CA 1
ATOM 1265 C C . ALA A 1 167 ? 2.517 8.552 10.509 1.00 58.91 167 ALA A C 1
ATOM 1267 O O . ALA A 1 167 ? 2.429 8.303 11.721 1.00 58.91 167 ALA A O 1
ATOM 1268 N N . PRO A 1 168 ? 1.730 7.925 9.613 1.00 70.31 168 PRO A N 1
ATOM 1269 C CA . PRO A 1 168 ? 0.839 6.845 10.000 1.00 70.31 168 PRO A CA 1
ATOM 1270 C C . PRO A 1 168 ? 1.656 5.621 10.424 1.00 70.31 168 PRO A C 1
ATOM 1272 O O . PRO A 1 168 ? 2.746 5.353 9.911 1.00 70.31 168 PRO A O 1
ATOM 1275 N N . MET A 1 169 ? 1.112 4.854 11.367 1.00 74.38 169 MET A N 1
ATOM 1276 C CA . MET A 1 169 ? 1.675 3.551 11.710 1.00 74.38 169 MET A CA 1
ATOM 1277 C C . MET A 1 169 ? 1.103 2.518 10.753 1.00 74.38 169 MET A C 1
ATOM 1279 O O . MET A 1 169 ? -0.116 2.379 10.653 1.00 74.38 169 MET A O 1
ATOM 1283 N N . VAL A 1 170 ? 1.978 1.784 10.077 1.00 77.38 170 VAL A N 1
ATOM 1284 C CA . VAL A 1 170 ? 1.592 0.743 9.126 1.00 77.38 170 VAL A CA 1
ATOM 1285 C C . VAL A 1 170 ? 2.150 -0.587 9.605 1.00 77.38 170 VAL A C 1
ATOM 1287 O O . VAL A 1 170 ? 3.294 -0.673 10.055 1.00 77.38 170 VAL A O 1
ATOM 1290 N N . GLY A 1 171 ? 1.351 -1.642 9.512 1.00 76.19 171 GLY A N 1
ATOM 1291 C CA . GLY A 1 171 ? 1.827 -2.989 9.773 1.00 76.19 171 GLY A CA 1
ATOM 1292 C C . GLY A 1 171 ? 1.184 -4.024 8.864 1.00 76.19 171 GLY A C 1
ATOM 1293 O O . GLY A 1 171 ? 0.164 -3.781 8.219 1.00 76.19 171 GLY A O 1
ATOM 1294 N N . VAL A 1 172 ? 1.830 -5.184 8.800 1.00 76.81 172 VAL A N 1
ATOM 1295 C CA . VAL A 1 172 ? 1.458 -6.278 7.902 1.00 76.81 172 VAL A CA 1
ATOM 1296 C C . VAL A 1 172 ? 0.833 -7.406 8.715 1.00 76.81 172 VAL A C 1
ATOM 1298 O O . VAL A 1 172 ? 1.386 -7.847 9.726 1.00 76.81 172 VAL A O 1
ATOM 1301 N N . LEU A 1 173 ? -0.337 -7.853 8.268 1.00 76.94 173 LEU A N 1
ATOM 1302 C CA . LEU A 1 173 ? -1.031 -9.038 8.750 1.00 76.94 173 LEU A CA 1
ATOM 1303 C C . LEU A 1 173 ? -0.800 -10.170 7.744 1.00 76.94 173 LEU A C 1
ATOM 1305 O O . LEU A 1 173 ? -1.090 -10.013 6.558 1.00 76.94 173 LEU A O 1
ATOM 1309 N N . GLU A 1 174 ? -0.281 -11.299 8.216 1.00 69.38 174 GLU A N 1
ATOM 1310 C CA . GLU A 1 174 ? 0.011 -12.481 7.401 1.00 69.38 174 GLU A CA 1
ATOM 1311 C C . GLU A 1 174 ? -0.782 -13.685 7.919 1.00 69.38 174 GLU A C 1
ATOM 1313 O O . GLU A 1 174 ? -0.833 -13.947 9.122 1.00 69.38 174 GLU A O 1
ATOM 1318 N N . TRP A 1 175 ? -1.423 -14.412 7.005 1.00 74.94 175 TRP A N 1
ATOM 1319 C CA . TRP A 1 175 ? -2.123 -15.658 7.301 1.00 74.94 175 TRP A CA 1
ATOM 1320 C C . TRP A 1 175 ? -1.228 -16.873 7.002 1.00 74.94 175 TRP A C 1
ATOM 1322 O O . TRP A 1 175 ? -0.326 -16.781 6.168 1.00 74.94 175 TRP A O 1
ATOM 1332 N N . PRO A 1 176 ? -1.497 -18.045 7.615 1.00 71.38 176 PRO A N 1
ATOM 1333 C CA . PRO A 1 176 ? -0.698 -19.259 7.402 1.00 71.38 176 PRO A CA 1
ATOM 1334 C C . PRO A 1 176 ? -0.643 -19.764 5.953 1.00 71.38 176 PRO A C 1
ATOM 1336 O O . PRO A 1 176 ? 0.252 -20.521 5.598 1.00 71.38 176 PRO A O 1
ATOM 1339 N N . ASP A 1 177 ? -1.599 -19.365 5.117 1.00 70.69 177 ASP A N 1
ATOM 1340 C CA . ASP A 1 177 ? -1.651 -19.687 3.689 1.00 70.69 177 ASP A CA 1
ATOM 1341 C C . ASP A 1 177 ? -0.862 -18.701 2.810 1.00 70.69 177 ASP A C 1
ATOM 1343 O O . ASP A 1 177 ? -0.936 -18.770 1.585 1.00 70.69 177 ASP A O 1
ATOM 1347 N N . GLY A 1 178 ? -0.110 -17.782 3.422 1.00 59.16 178 GLY A N 1
ATOM 1348 C CA . GLY A 1 178 ? 0.723 -16.798 2.735 1.00 59.16 178 GLY A CA 1
ATOM 1349 C C . GLY A 1 178 ? -0.036 -15.568 2.239 1.00 59.16 178 GLY A C 1
ATOM 1350 O O . GLY A 1 178 ? 0.567 -14.697 1.611 1.00 59.16 178 GLY A O 1
ATOM 1351 N N . PHE A 1 179 ? -1.341 -15.452 2.515 1.00 65.38 179 PHE A N 1
ATOM 1352 C CA . PHE A 1 179 ? -2.076 -14.223 2.230 1.00 65.38 179 PHE A CA 1
ATOM 1353 C C . PHE A 1 179 ? -1.573 -13.102 3.147 1.00 65.38 179 PHE A C 1
ATOM 1355 O O . PHE A 1 179 ? -1.451 -13.294 4.357 1.00 65.38 179 PHE A O 1
ATOM 1362 N N . ARG A 1 180 ? -1.281 -11.930 2.579 1.00 64.88 180 ARG A N 1
ATOM 1363 C CA . ARG A 1 180 ? -0.778 -10.762 3.311 1.00 64.88 180 ARG A CA 1
ATOM 1364 C C . ARG A 1 180 ? -1.672 -9.562 3.089 1.00 64.88 180 ARG A C 1
ATOM 1366 O O . ARG A 1 180 ? -2.252 -9.396 2.017 1.00 64.88 180 ARG A O 1
ATOM 1373 N N . LEU A 1 181 ? -1.768 -8.728 4.113 1.00 74.31 181 LEU A N 1
ATOM 1374 C CA . LEU A 1 181 ? -2.574 -7.526 4.084 1.00 74.31 181 LEU A CA 1
ATOM 1375 C C . LEU A 1 181 ? -1.921 -6.399 4.874 1.00 74.31 181 LEU A C 1
ATOM 1377 O O . LEU A 1 181 ? -1.477 -6.600 6.004 1.00 74.31 181 LEU A O 1
ATOM 1381 N N . THR A 1 182 ? -1.941 -5.197 4.308 1.00 76.44 182 THR A N 1
ATOM 1382 C CA . THR A 1 182 ? -1.417 -4.004 4.975 1.00 76.44 182 THR A CA 1
ATOM 1383 C C . THR A 1 182 ? -2.529 -3.296 5.743 1.00 76.44 182 THR A C 1
ATOM 1385 O O . THR A 1 182 ? -3.566 -2.947 5.173 1.00 76.44 182 THR A O 1
ATOM 1388 N N . VAL A 1 183 ? -2.310 -3.067 7.037 1.00 82.75 183 VAL A N 1
ATOM 1389 C CA . VAL A 1 183 ? -3.204 -2.320 7.929 1.00 82.75 183 VAL A CA 1
ATOM 1390 C C . VAL A 1 183 ? -2.511 -1.020 8.329 1.00 82.75 183 VAL A C 1
ATOM 1392 O O . VAL A 1 183 ? -1.363 -1.050 8.770 1.00 82.75 183 VAL A O 1
ATOM 1395 N N . ALA A 1 184 ? -3.199 0.113 8.209 1.00 80.69 184 ALA A N 1
ATOM 1396 C CA . ALA A 1 184 ? -2.691 1.403 8.674 1.00 80.69 184 ALA A CA 1
ATOM 1397 C C . ALA A 1 184 ? -3.580 1.997 9.769 1.00 80.69 184 ALA A C 1
ATOM 1399 O O . ALA A 1 184 ? -4.809 1.959 9.685 1.00 80.69 184 ALA A O 1
ATOM 1400 N N . ASP A 1 185 ? -2.945 2.584 10.781 1.00 81.50 185 ASP A N 1
ATOM 1401 C CA . ASP A 1 185 ? -3.587 3.541 11.677 1.00 81.50 185 ASP A CA 1
ATOM 1402 C C . ASP A 1 185 ? -3.699 4.879 10.950 1.00 81.50 185 ASP A C 1
ATOM 1404 O O . ASP A 1 185 ? -2.696 5.389 10.450 1.00 81.50 185 ASP A O 1
ATOM 1408 N N . ILE A 1 186 ? -4.913 5.425 10.868 1.00 73.69 186 ILE A N 1
ATOM 1409 C CA . ILE A 1 186 ? -5.184 6.697 10.198 1.00 73.69 186 ILE A CA 1
ATOM 1410 C C . ILE A 1 186 ? -5.258 7.783 11.280 1.00 73.69 186 ILE A C 1
ATOM 1412 O O . ILE A 1 186 ? -6.328 8.018 11.860 1.00 73.69 186 ILE A O 1
ATOM 1416 N N . PRO A 1 187 ? -4.132 8.445 11.613 1.00 61.75 187 PRO A N 1
ATOM 1417 C CA . PRO A 1 187 ? -4.150 9.573 12.528 1.00 61.75 187 PRO A CA 1
ATOM 1418 C C . PRO A 1 187 ? -4.956 10.728 11.921 1.00 61.75 187 PRO A C 1
ATOM 1420 O O . PRO A 1 187 ? -4.870 11.010 10.732 1.00 61.75 187 PRO A O 1
ATOM 1423 N N . GLY A 1 188 ? -5.723 11.437 12.751 1.00 56.31 188 GLY A N 1
ATOM 1424 C CA . GLY A 1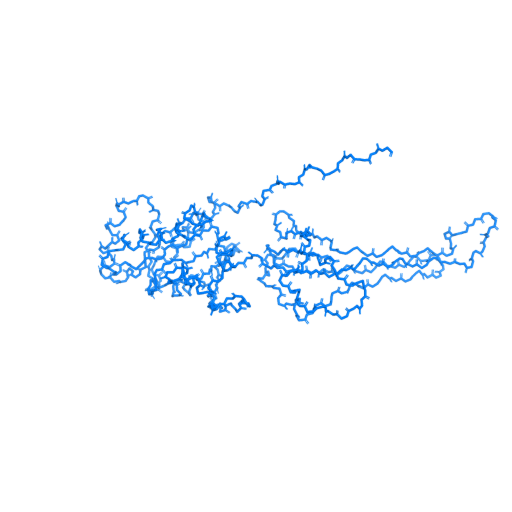 188 ? -6.236 12.760 12.374 1.00 56.31 188 GLY A CA 1
ATOM 1425 C C . GLY A 1 188 ? -7.621 12.833 11.725 1.00 56.31 188 GLY A C 1
ATOM 1426 O O . GLY A 1 188 ? -8.100 13.942 11.540 1.00 56.31 188 GLY A O 1
ATOM 1427 N N . LEU A 1 189 ? -8.341 11.726 11.498 1.00 55.47 189 LEU A N 1
ATOM 1428 C CA . LEU A 1 189 ? -9.749 11.805 11.051 1.00 55.47 189 LEU A CA 1
ATOM 1429 C C . LEU A 1 189 ? -10.702 12.456 12.080 1.00 55.47 189 LEU A C 1
ATOM 1431 O O . LEU A 1 189 ? -11.862 12.677 11.768 1.00 55.47 189 LEU A O 1
ATOM 1435 N N . ILE A 1 190 ? -10.245 12.745 13.305 1.00 52.06 190 ILE A N 1
ATOM 1436 C CA . ILE A 1 190 ? -11.118 13.094 14.449 1.00 52.06 190 ILE A CA 1
ATOM 1437 C C . ILE A 1 190 ? -10.638 14.367 15.165 1.00 52.06 190 ILE A C 1
ATOM 1439 O O . ILE A 1 190 ? -10.982 14.642 16.312 1.00 52.06 190 ILE A O 1
ATOM 1443 N N . ARG A 1 191 ? -9.770 15.154 14.519 1.00 47.69 191 ARG A N 1
ATOM 1444 C CA . ARG A 1 191 ? -9.374 16.484 15.001 1.00 47.69 191 ARG A CA 1
ATOM 1445 C C . ARG A 1 191 ? -9.184 17.409 13.810 1.00 47.69 191 ARG A C 1
ATOM 1447 O O . ARG A 1 191 ? -8.256 17.211 13.039 1.00 47.69 191 ARG A O 1
ATOM 1454 N N . ASP A 1 192 ? -10.059 18.403 13.683 1.00 42.53 192 ASP A N 1
ATOM 1455 C CA . ASP A 1 192 ? -9.850 19.619 12.886 1.00 42.53 192 ASP A CA 1
ATOM 1456 C C . ASP A 1 192 ? -9.470 19.448 11.401 1.00 42.53 192 ASP A C 1
ATOM 1458 O O . ASP A 1 192 ? -9.026 20.407 10.772 1.00 42.53 192 ASP A O 1
ATOM 1462 N N . ALA A 1 193 ? -9.680 18.283 10.780 1.00 44.97 193 ALA A N 1
ATOM 1463 C CA . ALA A 1 193 ? -9.413 18.126 9.346 1.00 44.97 193 ALA A CA 1
ATOM 1464 C C . ALA A 1 193 ? -10.402 18.929 8.466 1.00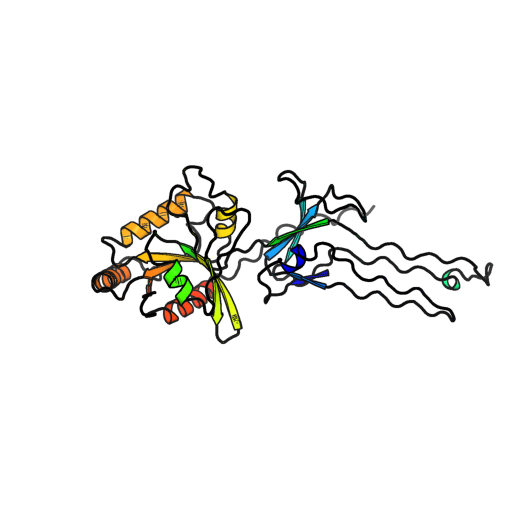 44.97 193 ALA A C 1
ATOM 1466 O O . ALA A 1 193 ? -10.096 19.244 7.321 1.00 44.97 193 ALA A O 1
ATOM 1467 N N . HIS A 1 194 ? -11.528 19.379 9.033 1.00 42.81 194 HIS A N 1
ATOM 1468 C CA . HIS A 1 194 ? -12.432 20.364 8.426 1.00 42.81 194 HIS A CA 1
ATOM 1469 C C . HIS A 1 194 ? -11.934 21.825 8.537 1.00 42.81 194 HIS A C 1
ATOM 1471 O O . HIS A 1 194 ? -12.477 22.702 7.873 1.00 42.81 194 HIS A O 1
ATOM 1477 N N . LEU A 1 195 ? -10.905 22.114 9.348 1.00 42.81 195 LEU A N 1
ATOM 1478 C CA . LEU A 1 195 ? -10.394 23.473 9.615 1.00 42.81 195 LEU A CA 1
ATOM 1479 C C . LEU A 1 195 ? -9.181 23.867 8.750 1.00 42.81 195 LEU A C 1
ATOM 1481 O O . LEU A 1 195 ? -8.475 24.822 9.070 1.00 42.81 195 LEU A O 1
ATOM 1485 N N . GLY A 1 196 ? -8.912 23.152 7.652 1.00 44.31 196 GLY A N 1
ATOM 1486 C CA . GLY A 1 196 ? -7.909 23.566 6.658 1.00 44.31 196 GLY A CA 1
ATOM 1487 C C . GLY A 1 196 ? -6.454 23.574 7.152 1.00 44.31 196 GLY A C 1
ATOM 1488 O O . GLY A 1 196 ? -5.573 24.092 6.469 1.00 44.31 196 GLY A O 1
ATOM 1489 N N . LYS A 1 197 ? -6.162 22.990 8.322 1.00 42.75 197 LYS A N 1
ATOM 1490 C CA . LYS A 1 197 ? -4.800 22.883 8.865 1.00 42.75 197 LYS A CA 1
ATOM 1491 C C . LYS A 1 197 ? -4.087 21.639 8.336 1.00 42.75 197 LYS A C 1
ATOM 1493 O O . LYS A 1 197 ? -3.920 20.662 9.054 1.00 42.75 197 LYS A O 1
ATOM 1498 N N . GLY A 1 198 ? -3.654 21.688 7.077 1.00 47.09 198 GLY A N 1
ATOM 1499 C CA . GLY A 1 198 ? -2.477 20.955 6.580 1.00 47.09 198 GLY A CA 1
ATOM 1500 C C . GLY A 1 198 ? -2.479 19.417 6.611 1.00 47.09 198 GLY A C 1
ATOM 1501 O O . GLY A 1 198 ? -1.489 18.823 6.195 1.00 47.09 198 GLY A O 1
ATOM 1502 N N . LEU A 1 199 ? -3.545 18.746 7.053 1.00 49.66 199 LEU A N 1
ATOM 1503 C CA . LEU A 1 199 ? -3.754 17.312 6.823 1.00 49.66 199 LEU A CA 1
ATOM 1504 C C . LEU A 1 199 ? -4.293 17.164 5.398 1.00 49.66 199 LEU A C 1
ATOM 1506 O O . LEU A 1 199 ? -5.490 17.010 5.180 1.00 49.66 199 LEU A O 1
ATOM 1510 N N . GLY A 1 200 ? -3.394 17.393 4.438 1.00 52.88 200 GLY A N 1
ATOM 1511 C CA . GLY A 1 200 ? -3.700 17.681 3.045 1.00 52.88 200 GLY A CA 1
ATOM 1512 C C . GLY A 1 200 ? -4.638 16.669 2.401 1.00 52.88 200 GLY A C 1
ATOM 1513 O O . GLY A 1 200 ? -4.597 15.475 2.687 1.00 52.88 200 GLY A O 1
ATOM 1514 N N . ASP A 1 201 ? -5.434 17.166 1.462 1.00 52.38 201 ASP A N 1
ATOM 1515 C CA . ASP A 1 201 ? -6.326 16.412 0.579 1.00 52.38 201 ASP A CA 1
ATOM 1516 C C . ASP A 1 201 ? -5.669 15.165 -0.062 1.00 52.38 201 ASP A C 1
ATOM 1518 O O . ASP A 1 201 ? -6.324 14.216 -0.484 1.00 52.38 201 ASP A O 1
ATOM 1522 N N . GLU A 1 202 ? -4.338 15.136 -0.123 1.00 51.28 202 GLU A N 1
ATOM 1523 C CA . GLU A 1 202 ? -3.545 13.963 -0.480 1.00 51.28 202 GLU A CA 1
ATOM 1524 C C . GLU A 1 202 ? -3.665 12.820 0.532 1.00 51.28 202 GLU A C 1
ATOM 1526 O O . GLU A 1 202 ? -3.949 11.706 0.115 1.00 51.28 202 GLU A O 1
ATOM 1531 N N . PHE A 1 203 ? -3.531 13.035 1.843 1.00 56.50 203 PHE A N 1
ATOM 1532 C CA . PHE A 1 203 ? -3.646 11.961 2.843 1.00 56.50 203 PHE A CA 1
ATOM 1533 C C . PHE A 1 203 ? -5.018 11.274 2.791 1.00 56.50 203 PHE A C 1
ATOM 1535 O O . PHE A 1 203 ? -5.104 10.045 2.776 1.00 56.50 203 PHE A O 1
ATOM 1542 N N . LEU A 1 204 ? -6.087 12.063 2.664 1.00 59.44 204 LEU A N 1
ATOM 1543 C CA . LEU A 1 204 ? -7.444 11.539 2.514 1.00 59.44 204 LEU A CA 1
ATOM 1544 C C . LEU A 1 204 ? -7.614 10.756 1.202 1.00 59.44 204 LEU A C 1
ATOM 1546 O O . LEU A 1 204 ? -8.139 9.647 1.254 1.00 59.44 204 LEU A O 1
ATOM 1550 N N . ARG A 1 205 ? -7.033 11.208 0.075 1.00 57.31 205 ARG A N 1
ATOM 1551 C CA . ARG A 1 205 ? -6.992 10.437 -1.195 1.00 57.31 205 ARG A CA 1
ATOM 1552 C C . ARG A 1 205 ? -6.362 9.052 -1.071 1.00 57.31 205 ARG A C 1
ATOM 1554 O O . ARG A 1 205 ? -6.637 8.169 -1.894 1.00 57.31 205 ARG A O 1
ATOM 1561 N N . HIS A 1 206 ? -5.497 8.857 -0.085 1.00 59.41 206 HIS A N 1
ATOM 1562 C CA . HIS A 1 206 ? -4.886 7.564 0.178 1.00 59.41 206 HIS A CA 1
ATOM 1563 C C . HIS A 1 206 ? -5.726 6.688 1.121 1.00 59.41 206 HIS A C 1
ATOM 1565 O O . HIS A 1 206 ? -5.818 5.478 0.909 1.00 59.41 206 HIS A O 1
ATOM 1571 N N . VAL A 1 207 ? -6.395 7.285 2.112 1.00 64.94 207 VAL A N 1
ATOM 1572 C CA . VAL A 1 207 ? -7.382 6.608 2.979 1.00 64.94 207 VAL A CA 1
ATOM 1573 C C . VAL A 1 207 ? -8.615 6.173 2.180 1.00 64.94 207 VAL A C 1
ATOM 1575 O O . VAL A 1 207 ? -9.128 5.069 2.358 1.00 64.94 207 VAL A O 1
ATOM 1578 N N . GLU A 1 208 ? -9.015 6.978 1.196 1.00 64.31 208 GLU A N 1
ATOM 1579 C CA . GLU A 1 208 ? -9.986 6.667 0.141 1.00 64.31 208 GLU A CA 1
ATOM 1580 C C . GLU A 1 208 ? -9.554 5.499 -0.764 1.00 64.31 208 GLU A C 1
ATOM 1582 O O . GLU A 1 208 ? -10.171 5.234 -1.791 1.00 64.31 208 GLU A O 1
ATOM 1587 N N . ARG A 1 209 ? -8.484 4.767 -0.470 1.00 67.50 209 ARG A N 1
ATOM 1588 C CA . ARG A 1 209 ? -8.147 3.532 -1.190 1.00 67.50 209 ARG A CA 1
ATOM 1589 C C . ARG A 1 209 ? -8.154 2.300 -0.297 1.00 67.50 209 ARG A C 1
ATOM 1591 O O . ARG A 1 209 ? -8.065 1.193 -0.824 1.00 67.50 209 ARG A O 1
ATOM 1598 N N . CYS A 1 210 ? -8.405 2.463 1.005 1.00 74.25 210 CYS A N 1
ATOM 1599 C CA . CYS A 1 210 ? -8.642 1.348 1.914 1.00 74.25 210 CYS A CA 1
ATOM 1600 C C . CYS A 1 210 ? -9.900 0.580 1.499 1.00 74.25 210 CYS A C 1
ATOM 1602 O O . CYS A 1 210 ? -10.991 1.141 1.404 1.00 74.25 210 CYS A O 1
ATOM 1604 N N . ARG A 1 211 ? -9.763 -0.723 1.266 1.00 76.75 211 ARG A N 1
ATOM 1605 C CA . ARG A 1 211 ? -10.865 -1.612 0.866 1.00 76.75 211 ARG A CA 1
ATOM 1606 C C . ARG A 1 211 ? -11.926 -1.739 1.955 1.00 76.75 211 ARG A C 1
ATOM 1608 O O . ARG A 1 211 ? -13.091 -1.976 1.657 1.00 76.75 211 ARG A O 1
ATOM 1615 N N . LEU A 1 212 ? -11.489 -1.624 3.205 1.00 84.31 212 LEU A N 1
ATOM 1616 C CA . LEU A 1 212 ? -12.303 -1.801 4.394 1.00 84.31 212 LEU A CA 1
ATOM 1617 C C . LEU A 1 212 ? -11.827 -0.829 5.476 1.00 84.31 212 LEU A C 1
ATOM 1619 O O . LEU A 1 212 ? -10.622 -0.651 5.677 1.00 84.31 212 LEU A O 1
ATOM 1623 N N . LEU A 1 213 ? -12.776 -0.236 6.194 1.00 86.31 213 LEU A N 1
ATOM 1624 C CA . LEU A 1 213 ? -12.498 0.570 7.379 1.00 86.31 213 LEU A CA 1
ATOM 1625 C C . LEU A 1 213 ? -12.802 -0.228 8.652 1.00 86.31 213 LEU A C 1
ATOM 1627 O O . LEU A 1 213 ? -13.889 -0.779 8.819 1.00 86.31 213 LEU A O 1
ATOM 1631 N N . LEU A 1 214 ? -11.849 -0.279 9.575 1.00 88.25 214 LEU A N 1
ATOM 1632 C CA . LEU A 1 214 ? -12.041 -0.817 10.917 1.00 88.25 214 LEU A CA 1
ATOM 1633 C C . LEU A 1 214 ? -12.390 0.333 11.863 1.00 88.25 214 LEU A C 1
ATOM 1635 O O . LEU A 1 214 ? -11.523 1.132 12.217 1.00 88.25 214 LEU A O 1
ATOM 1639 N N . MET A 1 215 ? -13.654 0.411 12.276 1.00 87.19 215 MET A N 1
ATOM 1640 C CA . MET A 1 215 ? -14.142 1.434 13.202 1.00 87.19 215 MET A CA 1
ATOM 1641 C C . MET A 1 215 ? -13.909 0.975 14.641 1.00 87.19 215 MET A C 1
ATOM 1643 O O . MET A 1 215 ? -14.672 0.175 15.179 1.00 87.19 215 MET A O 1
ATOM 1647 N N . VAL A 1 216 ? -12.834 1.461 15.256 1.00 87.38 216 VAL A N 1
ATOM 1648 C CA . VAL A 1 216 ? -12.417 1.105 16.615 1.00 87.38 216 VAL A CA 1
ATOM 1649 C C . VAL A 1 216 ? -13.126 1.998 17.630 1.00 87.38 216 VAL A C 1
ATOM 1651 O O . VAL A 1 216 ? -12.898 3.208 17.681 1.00 87.38 216 VAL A O 1
ATOM 1654 N N . LEU A 1 217 ? -13.956 1.386 18.470 1.00 86.00 217 LEU A N 1
ATOM 1655 C CA . LEU A 1 217 ? -14.722 2.046 19.524 1.00 86.00 217 LEU A CA 1
ATOM 1656 C C . LEU A 1 217 ? -14.187 1.658 20.901 1.00 86.00 217 LEU A C 1
ATOM 1658 O O . LEU A 1 217 ? -13.853 0.500 21.149 1.00 86.00 217 LEU A O 1
ATOM 1662 N N . ASP A 1 218 ? -14.149 2.621 21.818 1.00 85.56 218 ASP A N 1
ATOM 1663 C CA . ASP A 1 218 ? -13.846 2.357 23.221 1.00 85.56 218 ASP A CA 1
ATOM 1664 C C . ASP A 1 218 ? -15.119 1.954 23.977 1.00 85.56 218 ASP A C 1
ATOM 1666 O O . ASP A 1 218 ? -15.971 2.789 24.287 1.00 85.56 218 ASP A O 1
ATOM 1670 N N . LEU A 1 219 ? -15.247 0.674 24.330 1.00 82.00 219 LEU A N 1
ATOM 1671 C CA . LEU A 1 219 ? -16.421 0.189 25.060 1.00 82.00 219 LEU A CA 1
ATOM 1672 C C . LEU A 1 219 ? -16.420 0.567 26.549 1.00 82.00 219 LEU A C 1
ATOM 1674 O O . LEU A 1 219 ? -17.437 0.406 27.224 1.00 82.00 219 LEU A O 1
ATOM 1678 N N . SER A 1 220 ? -15.305 1.067 27.085 1.00 78.50 220 SER A N 1
ATOM 1679 C CA . SER A 1 220 ? -15.225 1.531 28.474 1.00 78.50 220 SER A CA 1
ATOM 1680 C C . SER A 1 220 ? -15.868 2.905 28.693 1.00 78.50 220 SER A C 1
ATOM 1682 O O . SER A 1 220 ? -16.140 3.283 29.838 1.00 78.50 220 SER A O 1
ATOM 1684 N N . GLY A 1 221 ? -16.148 3.625 27.602 1.00 71.44 221 GLY A N 1
ATOM 1685 C CA . GLY A 1 221 ? -16.781 4.937 27.594 1.00 71.44 221 GLY A CA 1
ATOM 1686 C C . GLY A 1 221 ? -18.222 4.946 28.115 1.00 71.44 221 GLY A C 1
ATOM 1687 O O . GLY A 1 221 ? -18.831 3.924 28.443 1.00 71.44 221 GLY A O 1
ATOM 1688 N N . ALA A 1 222 ? -18.786 6.150 28.227 1.00 66.25 222 ALA A N 1
ATOM 1689 C CA . ALA A 1 222 ? -20.150 6.327 28.714 1.00 66.25 222 ALA A CA 1
ATOM 1690 C C . ALA A 1 222 ? -21.209 5.885 27.694 1.00 66.25 222 ALA A C 1
ATOM 1692 O O . ALA A 1 222 ? -22.206 5.286 28.103 1.00 66.25 222 ALA A O 1
ATOM 1693 N N . LYS A 1 223 ? -20.997 6.161 26.399 1.00 73.94 223 LYS A N 1
ATOM 1694 C CA . LYS A 1 223 ? -21.964 5.887 25.326 1.00 73.94 223 LYS A CA 1
ATOM 1695 C C . LYS A 1 223 ? -21.272 5.514 23.997 1.00 73.94 223 LYS A C 1
ATOM 1697 O O . LYS A 1 223 ? -21.222 6.331 23.086 1.00 73.94 223 LYS A O 1
ATOM 1702 N N . PRO A 1 224 ? -20.806 4.263 23.841 1.00 74.62 224 PRO A N 1
ATOM 1703 C CA . PRO A 1 224 ? -20.075 3.830 22.642 1.00 74.62 224 PRO A CA 1
ATOM 1704 C C . PRO A 1 224 ? -20.854 3.962 21.321 1.00 74.62 224 PRO A C 1
ATOM 1706 O O . PRO A 1 224 ? -20.257 4.095 20.257 1.00 74.62 224 PRO A O 1
ATOM 1709 N N . MET A 1 225 ? -22.190 3.919 21.377 1.00 76.00 225 MET A N 1
ATOM 1710 C CA . MET A 1 225 ? -23.040 4.109 20.195 1.00 76.00 225 MET A CA 1
ATOM 1711 C C . MET A 1 225 ? -23.091 5.569 19.738 1.00 76.00 225 MET A C 1
ATOM 1713 O O . MET A 1 225 ? -23.125 5.824 18.538 1.00 76.00 225 MET A O 1
ATOM 1717 N N . ASP A 1 226 ? -23.051 6.523 20.671 1.00 78.94 226 ASP A N 1
ATOM 1718 C CA . ASP A 1 226 ? -22.997 7.947 20.330 1.00 78.94 226 ASP A CA 1
ATOM 1719 C C . ASP A 1 226 ? -21.654 8.259 19.653 1.00 78.94 226 ASP A C 1
ATOM 1721 O O . ASP A 1 226 ? -21.625 8.955 18.639 1.00 78.94 226 ASP A O 1
ATOM 1725 N N . ASP A 1 227 ? -20.562 7.658 20.143 1.00 78.62 227 ASP A N 1
ATOM 1726 C CA . ASP A 1 227 ? -19.235 7.757 19.527 1.00 78.62 227 ASP A CA 1
ATOM 1727 C C . ASP A 1 227 ? -19.240 7.181 18.100 1.00 78.62 227 ASP A C 1
ATOM 1729 O O . ASP A 1 227 ? -18.701 7.785 17.174 1.00 78.62 227 ASP A O 1
ATOM 1733 N N . PHE A 1 228 ? -19.893 6.037 17.879 1.00 80.75 228 PHE A N 1
ATOM 1734 C CA . PHE A 1 228 ? -20.042 5.468 16.537 1.00 80.75 228 PHE A CA 1
ATOM 1735 C C . PHE A 1 228 ? -20.802 6.397 15.582 1.00 80.75 228 PHE A C 1
ATOM 1737 O O . PHE A 1 228 ? -20.352 6.626 14.458 1.00 80.75 228 PHE A O 1
ATOM 1744 N N . LEU A 1 229 ? -21.939 6.944 16.023 1.00 81.25 229 LEU A N 1
ATOM 1745 C CA . LEU A 1 229 ? -22.747 7.868 15.224 1.00 81.25 229 LEU A CA 1
ATOM 1746 C C . LEU A 1 229 ? -21.995 9.168 14.924 1.00 81.25 229 LEU A C 1
ATOM 1748 O O . LEU A 1 229 ? -22.107 9.705 13.823 1.00 81.25 229 LEU A O 1
ATOM 1752 N N . LEU A 1 230 ? -21.208 9.664 15.878 1.00 81.19 230 LEU A N 1
ATOM 1753 C CA . LEU A 1 230 ? -20.361 10.833 15.675 1.00 81.19 230 LEU A CA 1
ATOM 1754 C C . LEU A 1 230 ? -19.263 10.544 14.644 1.00 81.19 230 LEU A C 1
ATOM 1756 O O . LEU A 1 230 ? -19.116 11.301 13.690 1.00 81.19 230 LEU A O 1
ATOM 1760 N N . LEU A 1 231 ? -18.578 9.403 14.765 1.00 79.88 231 LEU A N 1
ATOM 1761 C CA . LEU A 1 231 ? -17.555 8.967 13.810 1.00 79.88 231 LEU A CA 1
ATOM 1762 C C . LEU A 1 231 ? -18.131 8.785 12.394 1.00 79.88 231 LEU A C 1
ATOM 1764 O O . LEU A 1 231 ? -17.480 9.122 11.410 1.00 79.88 231 LEU A O 1
ATOM 1768 N N . ARG A 1 232 ? -19.365 8.280 12.279 1.00 79.94 232 ARG A N 1
ATOM 1769 C CA . ARG A 1 232 ? -20.108 8.182 11.010 1.00 79.94 232 ARG A CA 1
ATOM 1770 C C . ARG A 1 232 ? -20.338 9.550 10.374 1.00 79.94 232 ARG A C 1
ATOM 1772 O O . ARG A 1 232 ? -20.005 9.727 9.208 1.00 79.94 232 ARG A O 1
ATOM 1779 N N . ARG A 1 233 ? -20.846 10.512 11.147 1.00 80.50 233 ARG A N 1
ATOM 1780 C CA . ARG A 1 233 ? -21.088 11.886 10.678 1.00 80.50 233 ARG A CA 1
ATOM 1781 C C . ARG A 1 233 ? -19.804 12.602 10.277 1.00 80.50 233 ARG A C 1
ATOM 1783 O O . ARG A 1 233 ? -19.810 13.366 9.321 1.00 80.50 233 ARG A O 1
ATOM 1790 N N . GLU A 1 234 ? -18.706 12.351 10.984 1.00 77.38 234 GLU A N 1
ATOM 1791 C CA . GLU A 1 234 ? -17.391 12.862 10.594 1.00 77.38 234 GLU A CA 1
ATOM 1792 C C . GLU A 1 234 ? -16.939 12.259 9.258 1.00 77.38 234 GLU A C 1
ATOM 1794 O O . GLU A 1 234 ? -16.568 12.995 8.354 1.00 77.38 234 GLU A O 1
ATOM 1799 N N . LEU A 1 235 ? -17.043 10.938 9.074 1.00 77.31 235 LEU A N 1
ATOM 1800 C CA . LEU A 1 235 ? -16.732 10.294 7.788 1.00 77.31 235 LEU A CA 1
ATOM 1801 C C . LEU A 1 235 ? -17.598 10.815 6.631 1.00 77.31 235 LEU A C 1
ATOM 1803 O O . LEU A 1 235 ? -17.107 10.929 5.511 1.00 77.31 235 LEU A O 1
ATOM 1807 N N . GLU A 1 236 ? -18.864 11.141 6.893 1.00 78.19 236 GLU A N 1
ATOM 1808 C CA . GLU A 1 236 ? -19.760 11.776 5.919 1.00 78.19 236 GLU A CA 1
ATOM 1809 C C . GLU A 1 23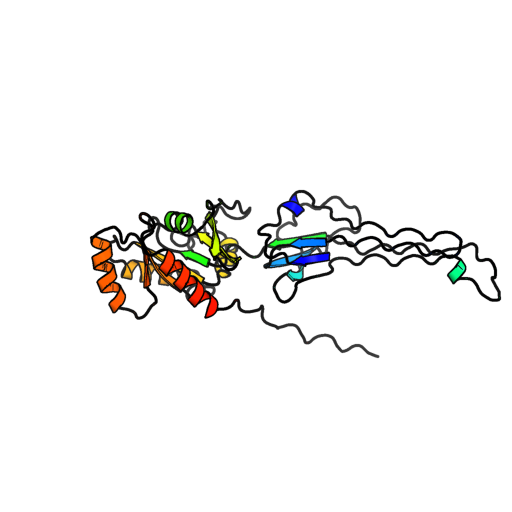6 ? -19.340 13.214 5.595 1.00 78.19 236 GLU A C 1
ATOM 1811 O O . GLU A 1 236 ? -19.356 13.599 4.426 1.00 78.19 236 GLU A O 1
ATOM 1816 N N . SER A 1 237 ? -18.927 14.001 6.595 1.00 72.44 237 SER A N 1
ATOM 1817 C CA . SER A 1 237 ? -18.538 15.403 6.400 1.00 72.44 237 SER A CA 1
ATOM 1818 C C . SER A 1 237 ? -17.237 15.568 5.612 1.00 72.44 237 SER A C 1
ATOM 1820 O O . SER A 1 237 ? -17.069 16.579 4.932 1.00 72.44 237 SER A O 1
ATOM 1822 N N . TYR A 1 238 ? -16.353 14.563 5.624 1.00 68.06 238 TYR A N 1
ATOM 1823 C CA . TYR A 1 238 ? -15.178 14.517 4.744 1.00 68.06 238 TYR A CA 1
ATOM 1824 C C . TYR A 1 238 ? -15.529 14.318 3.262 1.00 68.06 238 TYR A C 1
ATOM 1826 O O . TYR A 1 238 ? -14.746 14.692 2.388 1.00 68.06 238 TYR A O 1
ATOM 1834 N N . GLY A 1 239 ? -16.701 13.754 2.958 1.00 59.72 239 GLY A N 1
ATOM 1835 C CA . GLY A 1 239 ? -17.123 13.456 1.593 1.00 59.72 239 GLY A CA 1
ATOM 1836 C C . GLY A 1 239 ? -16.336 12.312 0.936 1.00 59.72 239 GLY A C 1
ATOM 1837 O O . GLY A 1 239 ? -15.692 11.495 1.593 1.00 59.72 239 GLY A O 1
ATOM 1838 N N . ARG A 1 240 ? -16.429 12.219 -0.399 1.00 63.06 240 ARG A N 1
ATOM 1839 C CA . ARG A 1 240 ? -15.699 11.242 -1.243 1.00 63.06 240 ARG A CA 1
ATOM 1840 C C . ARG A 1 240 ? -16.010 9.760 -0.988 1.00 63.06 240 ARG A C 1
ATOM 1842 O O . ARG A 1 240 ? -15.196 8.881 -1.269 1.00 63.06 240 ARG A O 1
ATOM 1849 N N . GLY A 1 241 ? -17.210 9.477 -0.485 1.00 66.12 241 GLY A N 1
ATOM 1850 C CA . GLY A 1 241 ? -17.713 8.109 -0.330 1.00 66.12 241 GLY A CA 1
ATOM 1851 C C . GLY A 1 241 ? -16.994 7.294 0.750 1.00 66.12 241 GLY A C 1
ATOM 1852 O O . GLY A 1 241 ? -17.069 6.069 0.730 1.00 66.12 241 GLY A O 1
ATOM 1853 N N . LEU A 1 242 ? -16.286 7.932 1.695 1.00 70.88 242 LEU A N 1
ATOM 1854 C CA . LEU A 1 242 ? -15.665 7.249 2.842 1.00 70.88 242 LEU A CA 1
ATOM 1855 C C . LEU A 1 242 ? -16.706 6.601 3.766 1.00 70.88 242 LEU A C 1
ATOM 1857 O O . LEU A 1 242 ? -16.477 5.506 4.278 1.00 70.88 242 LEU A O 1
ATOM 1861 N N . SER A 1 243 ? -17.858 7.248 3.949 1.00 72.81 243 SER A N 1
ATOM 1862 C CA . SER A 1 243 ? -18.986 6.740 4.738 1.00 72.81 243 SER A CA 1
ATOM 1863 C C . SER A 1 243 ? -19.678 5.531 4.097 1.00 72.81 243 SER A C 1
ATOM 1865 O O . SER A 1 243 ? -20.150 4.644 4.811 1.00 72.81 243 SER A O 1
ATOM 1867 N N . GLU A 1 244 ? -19.692 5.469 2.765 1.00 74.06 244 GLU A N 1
ATOM 1868 C CA . GLU A 1 244 ? -20.287 4.389 1.965 1.00 74.06 244 GLU A CA 1
ATOM 1869 C C . GLU A 1 244 ? -19.397 3.141 1.894 1.00 74.06 244 GLU A C 1
ATOM 1871 O O . GLU A 1 244 ? -19.834 2.080 1.443 1.00 74.06 244 GLU A O 1
ATOM 1876 N N . ARG A 1 245 ? -18.140 3.238 2.345 1.00 75.81 245 ARG A N 1
ATOM 1877 C CA . ARG A 1 245 ? -17.219 2.103 2.304 1.00 75.81 245 ARG A CA 1
ATOM 1878 C C . ARG A 1 245 ? -17.660 0.974 3.220 1.00 75.81 245 ARG A C 1
ATOM 1880 O O . ARG A 1 245 ? -18.173 1.232 4.314 1.00 75.81 245 ARG A O 1
ATOM 1887 N N . PRO A 1 246 ? -17.341 -0.278 2.841 1.00 82.44 246 PRO A N 1
ATOM 1888 C CA . PRO A 1 246 ? -17.428 -1.395 3.758 1.00 82.44 246 PRO A CA 1
ATOM 1889 C C . PRO A 1 246 ? -16.668 -1.088 5.045 1.00 82.44 246 PRO A C 1
ATOM 1891 O O . PRO A 1 246 ? -15.529 -0.606 5.026 1.00 82.44 246 PRO A O 1
ATOM 1894 N N . PHE A 1 247 ? -17.296 -1.399 6.171 1.00 84.69 247 PHE A N 1
ATOM 1895 C CA . PHE A 1 247 ? -16.716 -1.178 7.481 1.00 84.69 247 PHE A CA 1
ATOM 1896 C C . PHE A 1 247 ? -17.012 -2.343 8.414 1.00 84.69 247 PHE A C 1
ATOM 1898 O O . PHE A 1 247 ? -18.034 -3.017 8.293 1.00 84.69 247 PHE A O 1
ATOM 1905 N N . LEU A 1 248 ? -16.118 -2.549 9.374 1.00 86.50 248 LEU A N 1
ATOM 1906 C CA . LEU A 1 248 ? -16.293 -3.489 10.471 1.00 86.50 248 LEU A CA 1
ATOM 1907 C C . LEU A 1 248 ? -16.167 -2.725 11.785 1.00 86.50 248 LEU A C 1
ATOM 1909 O O . LEU A 1 248 ? -15.235 -1.937 11.961 1.00 86.50 248 LEU A O 1
ATOM 1913 N N . ILE A 1 249 ? -17.103 -2.949 12.704 1.00 87.00 249 ILE A N 1
ATOM 1914 C CA . ILE A 1 249 ? -17.080 -2.287 14.007 1.00 87.00 249 ILE A CA 1
ATOM 1915 C C . ILE A 1 249 ? -16.255 -3.149 14.957 1.00 87.00 249 ILE A C 1
ATOM 1917 O O . ILE A 1 249 ? -16.524 -4.337 15.124 1.00 87.00 249 ILE A O 1
ATOM 1921 N N . VAL A 1 250 ? -15.260 -2.544 15.596 1.00 88.06 250 VAL A N 1
ATOM 1922 C CA . VAL A 1 250 ? -14.377 -3.206 16.552 1.00 88.06 250 VAL A CA 1
ATOM 1923 C C . VAL A 1 250 ? -14.555 -2.560 17.920 1.00 88.06 250 VAL A C 1
ATOM 1925 O O . VAL A 1 250 ? -14.139 -1.426 18.146 1.00 88.06 250 VAL A O 1
ATOM 1928 N N . GLY A 1 251 ? -15.176 -3.280 18.847 1.00 88.00 251 GLY A N 1
ATOM 1929 C CA . GLY A 1 251 ? -15.333 -2.847 20.230 1.00 88.00 251 GLY A CA 1
ATOM 1930 C C . GLY A 1 251 ? -14.112 -3.228 21.057 1.00 88.00 251 GLY A C 1
ATOM 1931 O O . GLY A 1 251 ? -13.952 -4.397 21.396 1.00 88.00 251 GLY A O 1
ATOM 1932 N N . ASN A 1 252 ? -13.261 -2.256 21.382 1.00 86.31 252 ASN A N 1
ATOM 1933 C CA . ASN A 1 252 ? -12.021 -2.466 22.126 1.00 86.31 252 ASN A CA 1
ATOM 1934 C C . ASN A 1 252 ? -12.215 -2.314 23.653 1.00 86.31 252 ASN A C 1
ATOM 1936 O O . ASN A 1 252 ? -13.213 -1.756 24.118 1.00 86.31 252 ASN A O 1
ATOM 1940 N N . LYS A 1 253 ? -11.211 -2.750 24.427 1.00 85.06 253 LYS A N 1
ATOM 1941 C CA . LYS A 1 253 ? -11.128 -2.703 25.904 1.00 85.06 253 LYS A CA 1
ATOM 1942 C C . LYS A 1 253 ? -12.125 -3.609 26.639 1.00 85.06 253 LYS A C 1
ATOM 1944 O O . LYS A 1 253 ? -12.619 -3.264 27.714 1.00 85.06 253 LYS A O 1
ATOM 1949 N N . THR A 1 254 ? -12.437 -4.776 26.073 1.00 81.94 254 THR A N 1
ATOM 1950 C CA . THR A 1 254 ? -13.351 -5.779 26.666 1.00 81.94 254 THR A CA 1
ATOM 1951 C C . THR A 1 254 ? -12.845 -6.403 27.972 1.00 81.94 254 THR A C 1
ATOM 1953 O O . THR A 1 254 ? -13.614 -7.047 28.689 1.00 81.94 254 THR A O 1
ATOM 1956 N N . ASP A 1 255 ? -11.581 -6.173 28.319 1.00 79.88 255 ASP A N 1
ATOM 1957 C CA . ASP A 1 255 ? -10.992 -6.486 29.620 1.00 79.88 255 ASP A CA 1
ATOM 1958 C C . ASP A 1 255 ? -11.654 -5.706 30.770 1.00 79.88 255 ASP A C 1
ATOM 1960 O O . ASP A 1 255 ? -11.689 -6.183 31.904 1.00 79.88 255 ASP A O 1
ATOM 1964 N N . LEU A 1 256 ? -12.268 -4.551 30.491 1.00 78.56 256 LEU A N 1
ATOM 1965 C CA . LEU A 1 256 ? -12.929 -3.744 31.513 1.00 78.56 256 LEU A CA 1
ATOM 1966 C C . LEU A 1 256 ? -14.379 -4.218 31.778 1.00 78.56 256 LEU A C 1
ATOM 1968 O O . LEU A 1 256 ? -15.180 -4.352 30.846 1.00 78.56 256 LEU A O 1
ATOM 1972 N N . PRO A 1 257 ? -14.818 -4.363 33.048 1.00 70.88 257 PRO A N 1
ATOM 1973 C CA . PRO A 1 257 ? -16.182 -4.809 33.387 1.00 70.88 257 PRO A CA 1
ATOM 1974 C C . PRO A 1 257 ? -17.303 -3.911 32.834 1.00 70.88 257 PRO A C 1
ATOM 1976 O O . PRO A 1 257 ? -18.443 -4.340 32.632 1.00 70.88 257 PRO A O 1
ATOM 1979 N N . ARG A 1 258 ? -17.002 -2.627 32.609 1.00 69.19 258 ARG A N 1
ATOM 1980 C CA . ARG A 1 258 ? -17.918 -1.660 31.987 1.00 69.19 258 ARG A CA 1
ATOM 1981 C C . ARG A 1 258 ? -18.110 -1.945 30.492 1.00 69.19 258 ARG A C 1
ATOM 1983 O O . ARG A 1 258 ? -19.247 -1.905 30.027 1.00 69.19 258 ARG A O 1
ATOM 1990 N N . ALA A 1 259 ? -17.044 -2.342 29.799 1.00 67.12 259 ALA A N 1
ATOM 1991 C CA . ALA A 1 259 ? -17.063 -2.698 28.385 1.00 67.12 259 ALA A CA 1
ATOM 1992 C C . ALA A 1 259 ? -17.866 -3.974 28.110 1.00 67.12 259 ALA A C 1
ATOM 1994 O O . ALA A 1 259 ? -18.690 -3.987 27.198 1.00 67.12 259 ALA A O 1
ATOM 1995 N N . ARG A 1 260 ? -17.731 -5.012 28.949 1.00 62.22 260 ARG A N 1
ATOM 1996 C CA . ARG A 1 260 ? -18.530 -6.250 28.820 1.00 62.22 260 ARG A CA 1
ATOM 1997 C C . ARG A 1 260 ? -20.037 -5.991 28.908 1.00 62.22 260 ARG A C 1
ATOM 1999 O O . ARG A 1 260 ? -20.813 -6.566 28.154 1.00 62.22 260 ARG A O 1
ATOM 2006 N N . ARG A 1 261 ? -20.465 -5.073 29.783 1.00 63.00 261 ARG A N 1
ATOM 2007 C CA . ARG A 1 261 ? -21.883 -4.683 29.918 1.00 63.00 261 ARG A CA 1
ATOM 2008 C C . ARG A 1 261 ? -22.396 -3.831 28.757 1.00 63.00 261 ARG A C 1
ATOM 2010 O O . ARG A 1 261 ? -23.589 -3.892 28.459 1.00 63.00 261 ARG A O 1
ATOM 2017 N N . ALA A 1 262 ? -21.529 -3.033 28.135 1.00 63.66 262 ALA A N 1
ATOM 2018 C CA . ALA A 1 262 ? -21.856 -2.273 26.932 1.00 63.66 262 ALA A CA 1
ATOM 2019 C C . ALA A 1 262 ? -21.971 -3.198 25.708 1.00 63.66 262 ALA A C 1
ATOM 2021 O O . ALA A 1 262 ? -22.962 -3.127 24.990 1.00 63.66 262 ALA A O 1
ATOM 2022 N N . ALA A 1 263 ? -21.042 -4.145 25.548 1.00 63.41 263 ALA A N 1
ATOM 2023 C CA . ALA A 1 263 ? -21.025 -5.119 24.455 1.00 63.41 263 ALA A CA 1
ATOM 2024 C C . ALA A 1 263 ? -22.332 -5.925 24.325 1.00 63.41 263 ALA A C 1
ATOM 2026 O O . ALA A 1 263 ? -22.857 -6.094 23.225 1.00 63.41 263 ALA A O 1
ATOM 2027 N N . VAL A 1 264 ? -22.900 -6.367 25.454 1.00 60.03 264 VAL A N 1
ATOM 2028 C CA . VAL A 1 264 ? -24.173 -7.116 25.504 1.00 60.03 264 VAL A CA 1
ATOM 2029 C C . VAL A 1 264 ? -25.378 -6.266 25.075 1.00 60.03 264 VAL A C 1
ATOM 2031 O O . VAL A 1 264 ? -26.369 -6.800 24.580 1.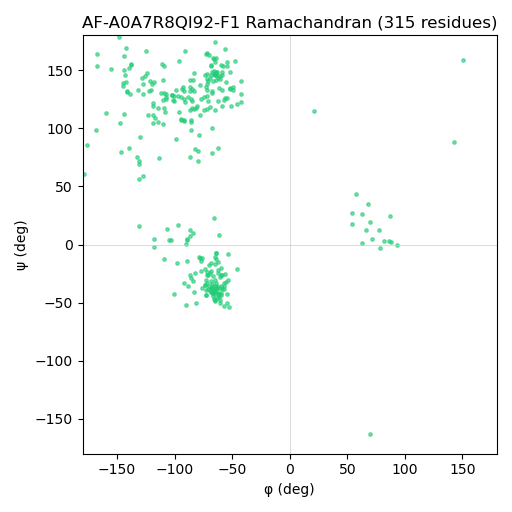00 60.03 264 VAL A O 1
ATOM 2034 N N . ARG A 1 265 ? -25.318 -4.940 25.251 1.00 61.28 265 ARG A N 1
ATOM 2035 C CA . ARG A 1 265 ? -26.377 -4.019 24.805 1.00 61.28 265 ARG A CA 1
ATOM 2036 C C . ARG A 1 265 ? -26.230 -3.655 23.331 1.00 61.28 265 ARG A C 1
ATOM 2038 O O . ARG A 1 265 ? -27.226 -3.625 22.620 1.00 61.28 265 ARG A O 1
ATOM 2045 N N . SER A 1 266 ? -25.002 -3.419 22.876 1.00 59.75 266 SER A N 1
ATOM 2046 C CA . SER A 1 266 ? -24.700 -3.004 21.502 1.00 59.75 266 SER A CA 1
ATOM 2047 C C . SER A 1 266 ? -24.933 -4.112 20.473 1.00 59.75 266 SER A C 1
ATOM 2049 O O . SER A 1 266 ? -25.449 -3.837 19.398 1.00 59.75 266 SER A O 1
ATOM 2051 N N . THR A 1 267 ? -24.650 -5.374 20.818 1.00 56.03 267 THR A N 1
ATOM 2052 C CA . THR A 1 267 ? -24.908 -6.547 19.949 1.00 56.03 267 THR A CA 1
ATOM 2053 C C . THR A 1 267 ? -26.387 -6.777 19.624 1.00 56.03 267 THR A C 1
ATOM 2055 O O . THR A 1 267 ? -26.698 -7.532 18.709 1.00 56.03 267 THR A O 1
ATOM 2058 N N . ARG A 1 268 ? -27.310 -6.142 20.358 1.00 49.56 268 ARG A N 1
ATOM 2059 C CA . ARG A 1 268 ? -28.760 -6.258 20.140 1.00 49.56 268 ARG A CA 1
ATOM 2060 C C . ARG A 1 268 ? -29.360 -5.118 19.317 1.00 49.56 268 ARG A C 1
ATOM 2062 O O . ARG A 1 268 ? -30.504 -5.250 18.900 1.00 49.56 268 ARG A O 1
ATOM 2069 N N . ALA A 1 269 ? -28.641 -4.007 19.150 1.00 46.75 269 ALA A N 1
ATOM 2070 C CA . ALA A 1 269 ? -29.215 -2.760 18.644 1.00 46.75 269 ALA A CA 1
ATOM 2071 C C . ALA A 1 269 ? -29.105 -2.610 17.121 1.00 46.75 269 ALA A C 1
ATOM 2073 O O . ALA A 1 269 ? -30.025 -2.080 16.516 1.00 46.75 269 ALA A O 1
ATOM 2074 N N . ASP A 1 270 ? -28.042 -3.129 16.506 1.00 47.00 270 ASP A N 1
ATOM 2075 C CA . ASP A 1 270 ? -27.865 -3.111 15.056 1.00 47.00 270 ASP A CA 1
ATOM 2076 C C . ASP A 1 270 ? -27.238 -4.429 14.611 1.00 47.00 270 ASP A C 1
ATOM 2078 O O . ASP A 1 270 ? -26.214 -4.843 15.151 1.00 47.00 270 ASP A O 1
ATOM 2082 N N . GLY A 1 271 ? -27.809 -5.074 13.589 1.00 46.72 271 GLY A N 1
ATOM 2083 C CA . GLY A 1 271 ? -27.284 -6.295 12.951 1.00 46.72 271 GLY A CA 1
ATOM 2084 C C . GLY A 1 271 ? -25.945 -6.113 12.215 1.00 46.72 271 GLY A C 1
ATOM 2085 O O . GLY A 1 271 ? -25.629 -6.873 11.303 1.00 46.72 271 GLY A O 1
ATOM 2086 N N . SER A 1 272 ? -25.175 -5.092 12.587 1.00 54.16 272 SER A N 1
ATOM 2087 C CA . SER A 1 272 ? -23.839 -4.788 12.090 1.00 54.16 272 SER A CA 1
ATOM 2088 C C . SER A 1 272 ? -22.824 -5.720 12.753 1.00 54.16 272 SER A C 1
ATOM 2090 O O . SER A 1 272 ? -22.878 -5.932 13.962 1.00 54.16 272 SER A O 1
ATOM 2092 N N . ASN A 1 273 ? -21.873 -6.256 11.983 1.00 67.50 273 ASN A N 1
ATOM 2093 C CA . ASN A 1 273 ? -20.807 -7.145 12.463 1.00 67.50 273 ASN A CA 1
ATOM 2094 C C . ASN A 1 273 ? -19.888 -6.439 13.491 1.00 67.50 273 ASN A C 1
ATOM 2096 O O . ASN A 1 273 ? -18.829 -5.920 13.139 1.00 67.50 273 ASN A O 1
ATOM 2100 N N . LEU A 1 274 ? -20.298 -6.397 14.761 1.00 79.38 274 LEU A N 1
ATOM 2101 C CA . LEU A 1 274 ? -19.491 -5.937 15.890 1.00 79.38 274 LEU A CA 1
ATOM 2102 C C . LEU A 1 274 ? -18.571 -7.070 16.346 1.00 79.38 274 LEU A C 1
ATOM 2104 O O . LEU A 1 274 ? -19.041 -8.103 16.821 1.00 79.38 274 LEU A O 1
ATOM 2108 N N . VAL A 1 275 ? -17.261 -6.856 16.248 1.00 84.81 275 VAL A N 1
ATOM 2109 C CA . VAL A 1 275 ? -16.246 -7.761 16.796 1.00 84.81 275 VAL A CA 1
ATOM 2110 C C . VAL A 1 275 ? -15.705 -7.177 18.090 1.00 84.81 275 VAL A C 1
ATOM 2112 O O . VAL A 1 275 ? -15.312 -6.013 18.150 1.00 84.81 275 VAL A O 1
ATOM 2115 N N . LEU A 1 276 ? -15.702 -7.983 19.143 1.00 86.62 276 LEU A N 1
ATOM 2116 C CA . LEU A 1 276 ? -15.245 -7.589 20.468 1.00 86.62 276 LEU A CA 1
ATOM 2117 C C . LEU A 1 276 ? -13.784 -7.989 20.631 1.00 86.62 276 LEU A C 1
ATOM 2119 O O . LEU A 1 276 ? -13.444 -9.147 20.422 1.00 86.62 276 LEU A O 1
ATOM 2123 N N . VAL A 1 277 ? -12.928 -7.045 21.016 1.00 88.12 277 VAL A N 1
ATOM 2124 C CA . VAL A 1 277 ? -11.497 -7.301 21.206 1.00 88.12 277 VAL A CA 1
ATOM 2125 C C . VAL A 1 277 ? -10.959 -6.618 22.458 1.00 88.12 277 VAL A C 1
ATOM 2127 O O . VAL A 1 277 ? -11.450 -5.576 22.898 1.00 88.12 277 VAL A O 1
ATOM 2130 N N . SER A 1 278 ? -9.878 -7.163 22.999 1.00 88.19 278 SER A N 1
ATOM 2131 C CA . SER A 1 278 ? -8.996 -6.431 23.902 1.00 88.19 278 SER A CA 1
ATOM 2132 C C . SER A 1 278 ? -7.610 -6.368 23.283 1.00 88.19 278 SER A C 1
ATOM 2134 O O . SER A 1 278 ? -6.896 -7.366 23.200 1.00 88.19 278 SER A O 1
ATOM 2136 N N . ALA A 1 279 ? -7.200 -5.166 22.877 1.00 85.69 279 ALA A N 1
ATOM 2137 C CA . ALA A 1 279 ? -5.836 -4.930 22.412 1.00 85.69 279 ALA A CA 1
ATOM 2138 C C . ALA A 1 279 ? -4.781 -5.202 23.506 1.00 85.69 279 ALA A C 1
ATOM 2140 O O . ALA A 1 279 ? -3.621 -5.443 23.178 1.00 85.69 279 ALA A O 1
ATOM 2141 N N . LEU A 1 280 ? -5.172 -5.165 24.788 1.00 85.38 280 LEU A N 1
ATOM 2142 C CA . LEU A 1 280 ? -4.278 -5.398 25.922 1.00 85.38 280 LEU A CA 1
ATOM 2143 C C . LEU A 1 280 ? -4.059 -6.894 26.180 1.00 85.38 280 LEU A C 1
ATOM 2145 O O . LEU A 1 280 ? -2.918 -7.336 26.283 1.00 85.38 280 LEU A O 1
ATOM 2149 N N . THR A 1 281 ? -5.137 -7.679 26.274 1.00 84.31 281 THR A N 1
ATOM 2150 C CA . THR A 1 281 ? -5.041 -9.118 26.581 1.00 84.31 281 THR A CA 1
ATOM 2151 C C . THR A 1 281 ? -4.839 -9.967 25.323 1.00 84.31 281 THR A C 1
ATOM 2153 O O . THR A 1 281 ? -4.229 -11.034 25.376 1.00 84.31 281 THR A O 1
ATOM 2156 N N . GLY A 1 282 ? -5.283 -9.481 24.161 1.00 83.12 282 GLY A N 1
ATOM 2157 C CA . GLY A 1 282 ? -5.334 -10.231 22.906 1.00 83.12 282 GLY A CA 1
ATOM 2158 C C . GLY A 1 282 ? -6.613 -11.054 22.722 1.00 83.12 282 GLY A C 1
ATOM 2159 O O . GLY A 1 282 ? -6.736 -11.747 21.714 1.00 83.12 282 GLY A O 1
ATOM 2160 N N . GLU A 1 283 ? -7.566 -10.980 23.657 1.00 86.06 283 GLU A N 1
ATOM 2161 C CA . GLU A 1 283 ? -8.885 -11.612 23.520 1.00 86.06 283 GLU A CA 1
ATOM 2162 C C . GLU A 1 283 ? -9.595 -11.069 22.264 1.00 86.06 283 GLU A C 1
ATOM 2164 O O . GLU A 1 283 ? -9.586 -9.861 22.015 1.00 86.06 283 GLU A O 1
ATOM 2169 N N . GLY A 1 284 ? -10.168 -11.957 21.447 1.00 84.81 284 GLY A N 1
ATOM 2170 C CA . GLY A 1 284 ? -10.925 -11.605 20.237 1.00 84.81 284 GLY A CA 1
ATOM 2171 C C . GLY A 1 284 ? -10.106 -11.237 18.989 1.00 84.81 284 GLY A C 1
ATOM 2172 O O . GLY A 1 284 ? -10.676 -11.029 17.919 1.00 84.81 284 GLY A O 1
ATOM 2173 N N . ILE A 1 285 ? -8.768 -11.197 19.055 1.00 86.44 285 ILE A N 1
ATOM 2174 C CA . ILE A 1 285 ? -7.932 -10.855 17.884 1.00 86.44 285 ILE A CA 1
ATOM 2175 C C . ILE A 1 285 ? -8.054 -11.899 16.765 1.00 86.44 285 ILE A C 1
ATOM 2177 O O . ILE A 1 285 ? -8.177 -11.539 15.595 1.00 86.44 285 ILE A O 1
ATOM 2181 N N . THR A 1 286 ? -8.083 -13.189 17.101 1.00 86.44 286 THR A N 1
ATOM 2182 C CA . THR A 1 286 ? -8.243 -14.268 16.111 1.00 86.44 286 THR A CA 1
ATOM 2183 C C . THR A 1 286 ? -9.596 -14.188 15.397 1.00 86.44 286 THR A C 1
ATOM 2185 O O . THR A 1 286 ? -9.687 -14.399 14.186 1.00 86.44 286 THR A O 1
ATOM 2188 N N . GLU A 1 287 ? -10.648 -13.830 16.133 1.00 86.75 287 GLU A N 1
ATOM 2189 C CA . GLU A 1 287 ? -11.995 -13.620 15.596 1.00 86.75 287 GLU A CA 1
ATOM 2190 C C . GLU A 1 287 ? -12.025 -12.404 14.669 1.00 86.75 287 GLU A C 1
ATOM 2192 O O . GLU A 1 287 ? -12.599 -12.480 13.583 1.00 86.75 287 GLU A O 1
ATOM 2197 N N . LEU A 1 288 ? -11.332 -11.322 15.039 1.00 87.62 288 LEU A N 1
ATOM 2198 C CA . LEU A 1 288 ? -11.164 -10.142 14.195 1.00 87.62 288 LEU A CA 1
ATOM 2199 C C . LEU A 1 288 ? -10.430 -10.468 12.888 1.00 87.62 288 LEU A C 1
ATOM 2201 O O . LEU A 1 288 ? -10.892 -10.062 11.826 1.00 87.62 288 LEU A O 1
ATOM 2205 N N . ILE A 1 289 ? -9.342 -11.240 12.933 1.00 86.75 289 ILE A N 1
ATOM 2206 C CA . ILE A 1 289 ? -8.596 -11.673 11.737 1.00 86.75 289 ILE A CA 1
ATOM 2207 C C . ILE A 1 289 ? -9.479 -12.534 10.816 1.00 86.75 289 ILE A C 1
ATOM 2209 O O . ILE A 1 289 ? -9.471 -12.363 9.593 1.00 86.75 289 ILE A O 1
ATOM 2213 N N . SER A 1 290 ? -10.278 -13.437 11.388 1.00 86.19 290 SER A N 1
ATOM 2214 C CA . SER A 1 290 ? -11.226 -14.266 10.633 1.00 86.19 290 SER A CA 1
ATOM 2215 C C . SER A 1 290 ? -12.350 -13.430 10.003 1.00 86.19 290 SER A C 1
ATOM 2217 O O . SER A 1 290 ? -12.653 -13.576 8.814 1.00 86.19 290 SER A O 1
ATOM 2219 N N . ALA A 1 291 ? -12.924 -12.493 10.763 1.00 86.06 291 ALA A N 1
ATOM 2220 C CA . ALA A 1 291 ? -13.956 -11.574 10.287 1.00 86.06 291 ALA A CA 1
ATOM 2221 C C . ALA A 1 291 ? -13.436 -10.662 9.166 1.00 86.06 291 ALA A C 1
ATOM 2223 O O . ALA A 1 291 ? -14.096 -10.519 8.137 1.00 86.06 291 ALA A O 1
ATOM 2224 N N . LEU A 1 292 ? -12.221 -10.125 9.321 1.00 86.31 292 LEU A N 1
ATOM 2225 C CA . LEU A 1 292 ? -11.520 -9.358 8.291 1.00 86.31 292 LEU A CA 1
ATOM 2226 C C . LEU A 1 292 ? -11.408 -10.150 6.990 1.00 86.31 292 LEU A C 1
ATOM 2228 O O . LEU A 1 292 ? -11.792 -9.657 5.931 1.00 86.31 292 LEU A O 1
ATOM 2232 N N . ARG A 1 293 ? -10.942 -11.402 7.060 1.00 83.62 293 ARG A N 1
ATOM 2233 C CA . ARG A 1 293 ? -10.809 -12.262 5.878 1.00 83.62 293 ARG A CA 1
ATOM 2234 C C . ARG A 1 293 ? -12.151 -12.495 5.183 1.00 83.62 293 ARG A C 1
ATOM 2236 O O . ARG A 1 293 ? -12.226 -12.433 3.955 1.00 83.62 293 ARG A O 1
ATOM 2243 N N . LYS A 1 294 ? -13.217 -12.724 5.952 1.00 84.12 294 LYS A N 1
ATOM 2244 C CA . LYS A 1 294 ? -14.572 -12.922 5.420 1.00 84.12 294 LYS A CA 1
ATOM 2245 C C . LYS A 1 294 ? -15.091 -11.675 4.701 1.00 84.12 294 LYS A C 1
ATOM 2247 O O . LYS A 1 294 ? -15.594 -11.791 3.586 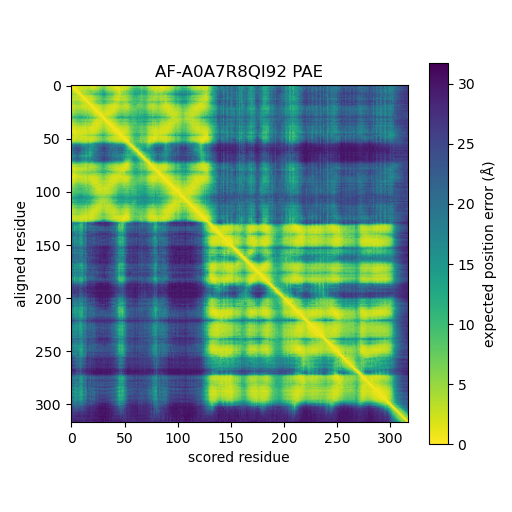1.00 84.12 294 LYS A O 1
ATOM 2252 N N . GLU A 1 295 ? -14.924 -10.496 5.294 1.00 81.44 295 GLU A N 1
ATOM 2253 C CA . GLU A 1 295 ? -15.353 -9.229 4.689 1.00 81.44 295 GLU A CA 1
ATOM 2254 C C . GLU A 1 295 ? -14.532 -8.857 3.449 1.00 81.44 295 GLU A C 1
ATOM 2256 O O . GLU A 1 295 ? -15.086 -8.408 2.448 1.00 81.44 295 GLU A O 1
ATOM 2261 N N . LEU A 1 296 ? -13.228 -9.133 3.443 1.00 76.12 296 LEU A N 1
ATOM 2262 C CA . LEU A 1 296 ? -12.374 -8.913 2.270 1.00 76.12 296 LEU A CA 1
ATOM 2263 C C . LEU A 1 296 ? -12.649 -9.892 1.125 1.00 76.12 296 LEU A C 1
ATOM 2265 O O . LEU A 1 296 ? -12.377 -9.564 -0.029 1.00 76.12 296 LEU A O 1
ATOM 2269 N N . THR A 1 297 ? -13.166 -11.083 1.434 1.00 76.75 297 THR A N 1
ATOM 2270 C CA . THR A 1 297 ? -13.612 -12.054 0.423 1.00 76.75 297 THR A CA 1
ATOM 2271 C C . THR A 1 297 ? -14.955 -11.636 -0.176 1.00 76.75 297 THR A C 1
ATOM 2273 O O . THR A 1 297 ? -15.160 -11.780 -1.376 1.00 76.75 297 THR A O 1
ATOM 2276 N N . ARG A 1 298 ? -15.857 -11.077 0.644 1.00 75.38 298 ARG A N 1
ATOM 2277 C CA . ARG A 1 298 ? -17.138 -10.501 0.194 1.00 75.38 298 ARG A CA 1
ATOM 2278 C C . ARG A 1 298 ? -16.951 -9.249 -0.657 1.00 75.38 298 ARG A C 1
ATOM 2280 O O . ARG A 1 298 ? -17.684 -9.065 -1.619 1.00 75.38 298 ARG A O 1
ATOM 2287 N N . ASN A 1 299 ? -15.957 -8.432 -0.313 1.00 66.25 299 ASN A N 1
ATOM 2288 C CA . ASN A 1 299 ? -15.581 -7.217 -1.028 1.00 66.25 299 ASN A CA 1
ATOM 2289 C C . ASN A 1 299 ? -14.185 -7.383 -1.663 1.00 66.25 299 ASN A C 1
ATOM 2291 O O . ASN A 1 299 ? -13.185 -6.847 -1.151 1.00 66.25 299 ASN A O 1
ATOM 2295 N N . PRO A 1 300 ? -14.074 -8.153 -2.767 1.00 59.06 300 PRO A N 1
ATOM 2296 C CA . PRO A 1 300 ? -12.826 -8.241 -3.516 1.00 59.06 300 PRO A CA 1
ATOM 2297 C C . PRO A 1 300 ? -12.421 -6.847 -4.014 1.00 59.06 300 PRO A C 1
ATOM 2299 O O . PRO A 1 300 ? -13.269 -5.967 -4.173 1.00 59.06 300 PRO A O 1
ATOM 2302 N N . ARG A 1 301 ? -11.116 -6.620 -4.239 1.00 55.81 301 ARG A N 1
ATOM 2303 C CA . ARG A 1 301 ? -10.650 -5.367 -4.860 1.00 55.81 301 ARG A CA 1
ATOM 2304 C C . ARG A 1 301 ? -11.459 -5.157 -6.143 1.00 55.81 301 ARG A C 1
ATOM 2306 O O . ARG A 1 301 ? -11.400 -6.005 -7.031 1.00 55.81 301 ARG A O 1
ATOM 2313 N N . GLN A 1 302 ? -12.209 -4.057 -6.233 1.00 43.59 302 GLN A N 1
ATOM 2314 C CA . GLN A 1 302 ? -12.792 -3.659 -7.508 1.00 43.59 302 GLN A CA 1
ATOM 2315 C C . GLN A 1 302 ? -11.626 -3.457 -8.476 1.00 43.59 302 GLN A C 1
ATOM 2317 O O . GLN A 1 302 ? -10.721 -2.664 -8.203 1.00 43.59 302 GLN A O 1
ATOM 2322 N N . ALA A 1 303 ? -11.608 -4.229 -9.563 1.00 30.91 303 ALA A N 1
ATOM 2323 C CA . ALA A 1 303 ? -10.682 -3.984 -10.655 1.00 30.91 303 ALA A CA 1
ATOM 2324 C C . ALA A 1 303 ? -10.877 -2.532 -11.125 1.00 30.91 303 ALA A C 1
ATOM 2326 O O . ALA A 1 303 ? -12.025 -2.072 -11.171 1.00 30.91 303 ALA A O 1
ATOM 2327 N N . PRO A 1 304 ? -9.806 -1.787 -11.450 1.00 28.81 304 PRO A N 1
ATOM 2328 C CA . PRO A 1 304 ? -9.977 -0.477 -12.051 1.00 28.81 304 PRO A CA 1
ATOM 2329 C C . PRO A 1 304 ? -10.859 -0.626 -13.293 1.00 28.81 304 PRO A C 1
ATOM 2331 O O . PRO A 1 304 ? -10.617 -1.479 -14.146 1.00 28.81 304 PRO A O 1
ATOM 2334 N N . CYS A 1 305 ? -11.925 0.172 -13.313 1.00 24.84 305 CYS A N 1
ATOM 2335 C CA . CYS A 1 305 ? -12.947 0.213 -14.346 1.00 24.84 305 CYS A CA 1
ATOM 2336 C C . CYS A 1 305 ? -12.313 0.132 -15.743 1.00 24.84 305 CYS A C 1
ATOM 2338 O O . CYS A 1 305 ? -11.471 0.962 -16.096 1.00 24.84 305 CYS A O 1
ATOM 2340 N N . ALA A 1 306 ? -12.717 -0.867 -16.529 1.00 27.48 306 ALA A N 1
ATOM 2341 C CA . ALA A 1 306 ? -12.422 -0.953 -17.951 1.00 27.48 306 ALA A CA 1
ATOM 2342 C C . ALA A 1 306 ? -13.181 0.167 -18.682 1.00 27.48 306 ALA A C 1
ATOM 2344 O O . ALA A 1 306 ? -14.238 -0.048 -19.263 1.00 27.48 306 ALA A O 1
ATOM 2345 N N . ALA A 1 307 ? -12.655 1.386 -18.612 1.00 29.47 307 ALA A N 1
ATOM 2346 C CA . ALA A 1 307 ? -13.163 2.548 -19.323 1.00 29.47 307 ALA A CA 1
ATOM 2347 C C . ALA A 1 307 ? -12.000 3.248 -20.035 1.00 29.47 307 ALA A C 1
ATOM 2349 O O . ALA A 1 307 ? -11.555 4.307 -19.614 1.00 29.47 307 ALA A O 1
ATOM 2350 N N . ALA A 1 308 ? -11.471 2.588 -21.070 1.00 29.75 308 ALA A N 1
ATOM 2351 C CA . ALA A 1 308 ? -10.759 3.184 -22.210 1.00 29.75 308 ALA A CA 1
ATOM 2352 C C . ALA A 1 308 ? -10.345 2.070 -23.193 1.00 29.75 308 ALA A C 1
ATOM 2354 O O . ALA A 1 308 ? -9.167 1.825 -23.431 1.00 29.75 308 ALA A O 1
ATOM 2355 N N . ALA A 1 309 ? -11.322 1.343 -23.736 1.00 28.09 309 ALA A N 1
ATOM 2356 C CA . ALA A 1 309 ? -11.116 0.430 -24.860 1.00 28.09 309 ALA A CA 1
ATOM 2357 C C . ALA A 1 309 ? -12.119 0.762 -25.969 1.00 28.09 309 ALA A C 1
ATOM 2359 O O . ALA A 1 309 ? -12.957 -0.049 -26.339 1.00 28.09 309 ALA A O 1
ATOM 2360 N N . SER A 1 310 ? -12.060 1.998 -26.459 1.00 30.94 310 SER A N 1
ATOM 2361 C CA . SER A 1 310 ? -12.693 2.422 -27.709 1.00 30.94 310 SER A CA 1
ATOM 2362 C C . SER A 1 310 ? -12.157 3.809 -28.052 1.00 30.94 310 SER A C 1
ATOM 2364 O O . SER A 1 310 ? -12.603 4.768 -27.434 1.00 30.94 310 SER A O 1
ATOM 2366 N N . LEU A 1 311 ? -11.158 3.861 -28.944 1.00 30.55 311 LEU A N 1
ATOM 2367 C CA . LEU A 1 311 ? -10.492 5.002 -29.618 1.00 30.55 311 LEU A CA 1
ATOM 2368 C C . LEU A 1 311 ? -9.003 4.597 -29.698 1.00 30.55 311 LEU A C 1
ATOM 2370 O O . LEU A 1 311 ? -8.275 4.761 -28.731 1.00 30.55 311 LEU A O 1
ATOM 2374 N N . SER A 1 312 ? -8.501 3.901 -30.716 1.00 29.09 312 SER A N 1
ATOM 2375 C CA . SER A 1 312 ? -8.493 4.283 -32.124 1.00 29.09 312 SER A CA 1
ATOM 2376 C C . SER A 1 312 ? -8.298 3.045 -33.015 1.00 29.09 312 SER A C 1
ATOM 2378 O O . SER A 1 312 ? -7.251 2.402 -33.026 1.00 29.09 312 SER A O 1
ATOM 2380 N N . ALA A 1 313 ? -9.331 2.716 -33.783 1.00 32.12 313 ALA A N 1
ATOM 2381 C CA . ALA A 1 313 ? -9.242 1.854 -34.957 1.00 32.12 313 ALA A CA 1
ATOM 2382 C C . ALA A 1 313 ? -9.956 2.562 -36.110 1.00 32.12 313 ALA A C 1
ATOM 2384 O O . ALA A 1 313 ? -10.923 2.050 -36.654 1.00 32.12 313 ALA A O 1
ATOM 2385 N N . GLN A 1 314 ? -9.523 3.784 -36.410 1.00 32.59 314 GLN A N 1
ATOM 2386 C CA . GLN A 1 314 ? -9.802 4.489 -37.655 1.00 32.59 314 GLN A CA 1
ATOM 2387 C C . GLN A 1 314 ? -8.572 5.350 -37.921 1.00 32.59 314 GLN A C 1
ATOM 2389 O O . GLN A 1 314 ? -8.286 6.252 -37.146 1.00 32.59 314 GLN A O 1
ATOM 2394 N N . ASP A 1 315 ? -7.765 4.894 -38.872 1.00 30.95 315 ASP A N 1
ATOM 2395 C CA . ASP A 1 315 ? -7.072 5.705 -39.874 1.00 30.95 315 ASP A CA 1
ATOM 2396 C C . ASP A 1 315 ? -6.363 4.705 -40.793 1.00 30.95 315 ASP A C 1
ATOM 2398 O O . ASP A 1 315 ? -5.244 4.238 -40.575 1.00 30.95 315 ASP A O 1
ATOM 2402 N N . SER A 1 316 ? -7.144 4.248 -41.764 1.00 34.81 316 SER A N 1
ATOM 2403 C CA . SER A 1 316 ? -6.714 3.513 -42.942 1.00 34.81 316 SER A CA 1
ATOM 2404 C C . SER A 1 316 ? -7.366 4.222 -44.115 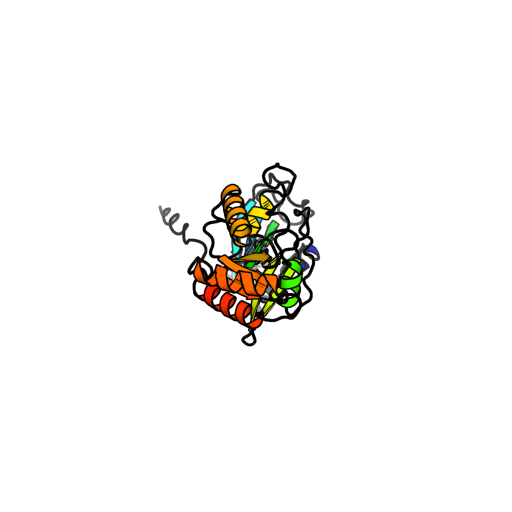1.00 34.81 316 SER A C 1
ATOM 2406 O O . SER A 1 316 ? -8.516 3.935 -44.425 1.00 34.81 316 SER A O 1
ATOM 2408 N N . GLU A 1 317 ? -6.638 5.171 -44.691 1.00 33.47 317 GLU A N 1
ATOM 2409 C CA . GLU A 1 317 ? -6.700 5.584 -46.096 1.00 33.47 317 GLU A CA 1
ATOM 2410 C C . GLU A 1 317 ? -5.362 6.228 -46.475 1.00 33.47 317 GLU A C 1
ATOM 2412 O O . GLU A 1 317 ? -4.845 7.046 -45.678 1.00 33.47 317 GLU A O 1
#

Secondary structure (DSSP, 8-state):
-EEE-TT----HHHHH-----PPPPPPPBTTTBPPPPPPPPPEEE-TTEEEEEETTPPSSS-----S--TT--EEEEEEE-TT--EE-SSPPPPPPPPGGGG-BTTBSS----PPPPPPP---EEEEE--S-SEEEE--TTS-HHHHHHHH-SSPPEE---TT-SS--EEEEEE-TTS-EEEEEE-TTTTSSGGGTSS--HHHHHHHTT-SEEEEEEETTSS-HHHHHHHHHHHHHHT-TTSTTS-EEEEEE-TTSHHHHHHHHHHTTT--S-EEE--TTT-TTHHHHHHHHHHHHHHSPPPPP------S------

Sequence (317 aa):
MLVLDPHRDDLSHLLLSPHQIAPNGRPGMGATKAGRKGPDLVLPVPPGTVVSRIRSAPERGSKLLPLPAHDAELDRVVDMAPPIERFVLCRGGRGGWGNWHFRGPRNQAPRHADPGRPGESGQFVLELKLLADVGLVGFPNAGKSSLLRRLTSAEPKVADYPFTTLAPMVGVLEWPDGFRLTVADIPGLIRDAHLGKGLGDEFLRHVERCRLLLMVLDLSGAKPMDDFLLLRRELESYGRGLSERPFLIVGNKTDLPRARRAAVRSTRADGSNLVLVSALTGEGITELISALRKELTRNPRQAPCAAAASLSAQDSE

Solvent-accessible surface area (backbone atoms only — not comparable to full-atom values): 19002 Å² total; per-residue (Å²): 57,41,31,55,28,90,92,40,89,66,66,64,73,46,70,79,47,74,80,83,80,61,58,73,55,50,72,64,49,80,91,87,36,78,39,54,78,38,64,83,46,76,42,77,37,24,61,42,28,32,35,24,35,46,72,87,53,75,74,85,89,62,76,82,73,70,81,72,61,101,79,60,65,66,46,80,73,48,64,32,34,86,89,45,51,66,46,78,82,54,55,79,39,54,79,43,46,57,29,76,77,65,46,43,98,92,36,78,76,49,90,59,61,49,73,55,48,77,48,58,80,83,51,70,50,78,45,71,66,68,74,26,50,30,34,37,41,61,56,91,89,26,44,58,67,50,35,48,48,64,62,15,86,44,84,52,43,74,43,86,50,99,78,50,90,66,58,35,43,34,29,45,34,72,47,99,87,70,52,72,45,39,38,21,39,54,79,56,84,84,58,64,66,89,68,75,68,69,72,37,76,63,59,53,60,32,59,68,55,30,69,31,36,38,41,32,34,39,28,64,54,94,52,50,66,59,53,50,54,49,53,46,52,46,36,48,73,73,42,92,60,57,58,76,45,54,67,41,41,33,38,21,46,49,84,38,78,58,8,50,61,42,50,68,54,53,71,72,74,48,99,62,70,70,41,61,24,16,53,85,82,51,49,42,48,70,57,46,54,51,51,50,54,53,52,47,65,75,54,56,84,76,67,82,77,95,80,83,89,84,86,81,92,78,88,86,131

Nearest PDB structures (foldseek):
  1udx-assembly1_A  TM=5.851E-01  e=4.219E-24  Thermus thermophilus HB8
  1lnz-assembly1_A  TM=5.429E-01  e=6.469E-24  Bacillus subtilis
  7o9k-assembly1_G  TM=6.299E-01  e=4.372E-22  Homo sapiens
  7bl6-assembly1_9  TM=6.977E-01  e=2.830E-19  Escherichia coli K-12
  5m04-assembly1_A  TM=5.966E-01  e=2.731E-21  Escherichia coli DH5[alpha]

Mean predicted aligned error: 15.66 Å

pLDDT: mean 72.22, std 16.86, range [24.84, 93.19]

Radius of gyration: 27.15 Å; Cα contacts (8 Å, |Δi|>4): 519; chains: 1; bounding box: 63×43×92 Å